Protein AF-0000000084450689 (afdb_homodimer)

Organism: NCBI:txid398673

Nearest PDB structures (foldseek):
  3s5c-assembly1_B  TM=6.368E-01  e=4.205E-04  uncultured organism
  3a76-assembly1_A  TM=6.354E-01  e=2.784E-04  Sphingomonas paucimobilis
  3ef8-assembly1_A  TM=7.134E-01  e=1.729E-03  Novosphingobium aromaticivorans DSM 12444
  5kvb-assembly1_A  TM=6.454E-01  e=7.145E-04  Novosphingobium barchaimii LL02
  3fsd-assembly1_A-2  TM=7.241E-01  e=5.295E-03  Rhodospirillum rubrum ATCC 11170

Foldseek 3Di:
DQDDQDPLNVVVVVLCCQQAADLDPVSNVVSCVAAADPQAWEAEPRRTDGSVRVSVVSSVLSVFKHKHWDDKGWDDWDDPADQQAWGKTKMKTKMKIATPPPRDMDIKIKIKIWTWGDDPRGTHTRYIYMYIDD/DQDDQDPLNVVVVVLCCQQAADLDPVSNVVSCVAAADPQAWEAEPRRTDGSVRVSVVSSVLSVFKHKHWDDKGWDDWDDPADQQAWGKTKMKTKMKIATPPPRDMDIKIKIWIWTWGDDPRGTHTRYIYMYIDD

pLDDT: mean 96.9, std 6.84, range [43.72, 98.94]

Sequence (268 aa):
MAQKVTEFGSFVDDIFYNIFFQPDDELSARYIKKYLSSELKVRINGTGIPGNSFKDSIVAARAKSLFQVVQVQEVLANSDASKASGGSVSHLTLFSIKDKDTGDERQESSLTLVTCALEDGRVVISELTEINRGMAQKVTEFGSFVDDIFYNIFFQPDDELSARYIKKYLSSELKVRINGTGIPGNSFKDSIVAARAKSLFQVVQVQEVLANSDASKASGGSVSHLTLFSIKDKDTGDERQESSLTLVTCALEDGRVVISELTEINRG

Radius of gyration: 19.01 Å; Cα contacts (8 Å, |Δi|>4): 591; chains: 2; bounding box: 40×54×38 Å

Solvent-accessible surface area (backbone atoms only — not comparable to full-atom values): 13784 Å² total; per-residue (Å²): 126,86,56,79,77,47,72,41,51,49,54,53,49,51,52,50,40,43,50,59,39,53,87,52,64,66,58,14,52,52,44,46,66,68,34,43,39,96,74,22,44,36,29,50,56,71,40,79,42,59,36,68,59,49,56,51,46,50,55,52,46,55,74,45,31,47,40,41,78,71,45,79,41,58,71,52,56,26,77,78,36,32,75,84,63,14,35,26,35,26,37,41,34,35,29,35,44,29,34,67,87,79,61,53,70,52,66,36,37,34,39,37,42,37,22,31,34,67,52,96,90,35,53,18,38,39,34,40,41,30,39,53,32,109,126,86,57,77,78,46,73,40,51,51,54,53,49,50,53,48,40,43,51,58,40,50,87,51,63,68,58,14,51,52,46,46,67,69,34,41,38,95,74,22,43,36,30,50,57,73,39,78,40,59,36,70,58,48,56,51,46,53,55,53,45,55,73,44,32,48,39,42,78,73,45,78,41,61,70,52,54,24,78,79,38,32,78,82,65,15,35,25,34,26,36,42,34,34,29,36,44,29,35,68,86,79,60,52,69,53,66,36,38,34,41,37,43,36,23,30,35,67,51,95,90,36,52,19,38,39,34,40,43,31,39,54,31,111

Structure (mmCIF, N/CA/C/O backbone):
data_AF-0000000084450689-model_v1
#
loop_
_entity.id
_entity.type
_entity.pdbx_description
1 polymer 'SnoaL-like domain-containing protein'
#
loop_
_atom_site.group_PDB
_atom_site.id
_atom_site.type_symbol
_atom_site.label_atom_id
_atom_site.label_alt_id
_atom_site.label_comp_id
_atom_site.label_asym_id
_atom_site.label_entity_id
_atom_site.label_seq_id
_atom_site.pdbx_PDB_ins_code
_atom_site.Cartn_x
_atom_site.Cartn_y
_atom_site.Cartn_z
_atom_site.occupancy
_atom_site.B_iso_or_equiv
_atom_site.auth_seq_id
_atom_site.auth_comp_id
_atom_site.auth_asym_id
_atom_site.auth_atom_id
_atom_site.pdbx_PDB_model_num
ATOM 1 N N . MET A 1 1 ? 3.182 11.109 -14.867 1 43.72 1 MET A N 1
ATOM 2 C CA . MET A 1 1 ? 3.855 10.273 -15.852 1 43.72 1 MET A CA 1
ATOM 3 C C . MET A 1 1 ? 4.043 8.859 -15.328 1 43.72 1 MET A C 1
ATOM 5 O O . MET A 1 1 ? 4.098 8.641 -14.109 1 43.72 1 MET A O 1
ATOM 9 N N . ALA A 1 2 ? 3.75 7.957 -16.234 1 51.97 2 ALA A N 1
ATOM 10 C CA . ALA A 1 2 ? 3.883 6.559 -15.852 1 51.97 2 ALA A CA 1
ATOM 11 C C . ALA A 1 2 ? 5.297 6.258 -15.359 1 51.97 2 ALA A C 1
ATOM 13 O O . ALA A 1 2 ? 6.277 6.582 -16.031 1 51.97 2 ALA A O 1
ATOM 14 N N . GLN A 1 3 ? 5.527 6.117 -14.148 1 67.75 3 GLN A N 1
ATOM 15 C CA . GLN A 1 3 ? 6.84 5.805 -13.602 1 67.75 3 GLN A CA 1
ATOM 16 C C . GLN A 1 3 ? 7.445 4.582 -14.289 1 67.75 3 GLN A C 1
ATOM 18 O O . GLN A 1 3 ? 6.742 3.613 -14.578 1 67.75 3 GLN A O 1
ATOM 23 N N . LYS A 1 4 ? 8.695 4.746 -14.711 1 82.5 4 LYS A N 1
ATOM 24 C CA . LYS A 1 4 ? 9.453 3.637 -15.281 1 82.5 4 LYS A CA 1
ATOM 25 C C . LYS A 1 4 ? 9.516 2.457 -14.32 1 82.5 4 LYS A C 1
ATOM 27 O O . LYS A 1 4 ? 9.734 2.641 -13.117 1 82.5 4 LYS A O 1
ATOM 32 N N . VAL A 1 5 ? 9.25 1.342 -14.883 1 93.31 5 VAL A N 1
ATOM 33 C CA . VAL A 1 5 ? 9.336 0.11 -14.102 1 93.31 5 VAL A CA 1
ATOM 34 C C . VAL A 1 5 ? 10.773 -0.122 -13.656 1 93.31 5 VAL A C 1
ATOM 36 O O . VAL A 1 5 ? 11.711 0.006 -14.453 1 93.31 5 VAL A O 1
ATOM 39 N N . THR A 1 6 ? 11.039 -0.399 -12.398 1 97.19 6 THR A N 1
ATOM 40 C CA . THR A 1 6 ? 12.367 -0.675 -11.859 1 97.19 6 THR A CA 1
ATOM 41 C C . THR A 1 6 ? 12.719 -2.152 -12.016 1 97.19 6 THR A C 1
ATOM 43 O O . THR A 1 6 ? 11.828 -2.99 -12.203 1 97.19 6 THR A O 1
ATOM 46 N N . GLU A 1 7 ? 14.016 -2.422 -11.891 1 97.38 7 GLU A N 1
ATOM 47 C CA . GLU A 1 7 ? 14.438 -3.816 -11.883 1 97.38 7 GLU A CA 1
ATOM 48 C C . GLU A 1 7 ? 13.812 -4.578 -10.711 1 97.38 7 GLU A C 1
ATOM 50 O O . GLU A 1 7 ? 13.375 -5.719 -10.875 1 97.38 7 GLU A O 1
ATOM 55 N N . PHE A 1 8 ? 13.844 -3.943 -9.586 1 98.44 8 PHE A N 1
ATOM 56 C CA . PHE A 1 8 ? 13.258 -4.555 -8.398 1 98.44 8 PHE A CA 1
ATOM 57 C C . PHE A 1 8 ? 11.766 -4.793 -8.594 1 98.44 8 PHE A C 1
ATOM 59 O O . PHE A 1 8 ? 11.25 -5.848 -8.219 1 98.44 8 PHE A O 1
ATOM 66 N N . GLY A 1 9 ? 11.047 -3.844 -9.117 1 98.56 9 GLY A N 1
ATOM 67 C CA . GLY A 1 9 ? 9.641 -4.02 -9.43 1 98.56 9 GLY A CA 1
ATOM 68 C C . GLY A 1 9 ? 9.367 -5.191 -10.352 1 98.56 9 GLY A C 1
ATOM 69 O O . GLY A 1 9 ? 8.438 -5.965 -10.125 1 98.56 9 GLY A O 1
ATOM 70 N N . SER A 1 10 ? 10.195 -5.355 -11.359 1 98.31 10 SER A N 1
ATOM 71 C CA . SER A 1 10 ? 10.062 -6.473 -12.289 1 98.31 10 SER A CA 1
ATOM 72 C C . SER A 1 10 ? 10.297 -7.805 -11.586 1 98.31 10 SER A C 1
ATOM 74 O O . SER A 1 10 ? 9.633 -8.797 -11.883 1 98.31 10 SER A O 1
ATOM 76 N N . PHE A 1 11 ? 11.273 -7.773 -10.711 1 98.69 11 PHE A N 1
ATOM 77 C CA . PHE A 1 11 ? 11.578 -8.961 -9.922 1 98.69 11 PHE A CA 1
ATOM 78 C C . PHE A 1 11 ? 10.359 -9.406 -9.125 1 98.69 11 PHE A C 1
ATOM 80 O O . PHE A 1 11 ? 9.977 -10.578 -9.172 1 98.69 11 PHE A O 1
ATOM 87 N N . VAL A 1 12 ? 9.688 -8.531 -8.453 1 98.88 12 VAL A N 1
ATOM 88 C CA . VAL A 1 12 ? 8.516 -8.836 -7.645 1 98.88 12 VAL A CA 1
ATOM 89 C C . VAL A 1 12 ? 7.348 -9.234 -8.547 1 98.88 12 VAL A C 1
ATOM 91 O O . VAL A 1 12 ? 6.609 -10.172 -8.242 1 98.88 12 VAL A O 1
ATOM 94 N N . ASP A 1 13 ? 7.18 -8.539 -9.641 1 98.38 13 ASP A N 1
ATOM 95 C CA . ASP A 1 13 ? 6.141 -8.867 -10.609 1 98.38 13 ASP A CA 1
ATOM 96 C C . ASP A 1 13 ? 6.277 -10.305 -11.094 1 98.38 13 ASP A C 1
ATOM 98 O O . ASP A 1 13 ? 5.281 -11.023 -11.219 1 98.38 13 ASP A O 1
ATOM 102 N N . ASP A 1 14 ? 7.504 -10.688 -11.352 1 98.5 14 ASP A N 1
ATOM 103 C CA . ASP A 1 14 ? 7.77 -12.055 -11.805 1 98.5 14 ASP A CA 1
ATOM 104 C C . ASP A 1 14 ? 7.352 -13.07 -10.75 1 98.5 14 ASP A C 1
ATOM 106 O O . ASP A 1 14 ? 6.793 -14.117 -11.078 1 98.5 14 ASP A O 1
ATOM 110 N N . ILE A 1 15 ? 7.656 -12.78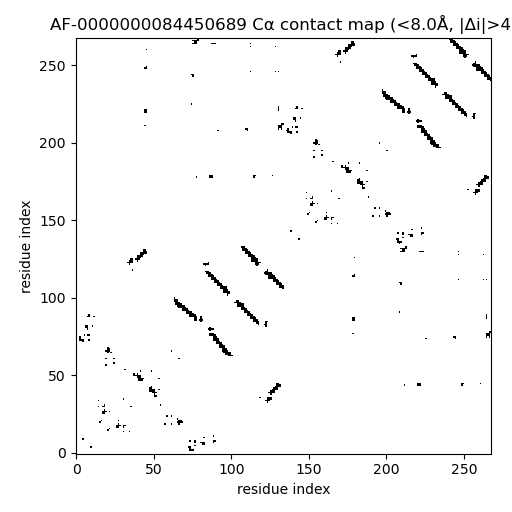1 -9.555 1 98.81 15 ILE A N 1
ATOM 111 C CA . ILE A 1 15 ? 7.262 -13.672 -8.469 1 98.81 15 ILE A CA 1
ATOM 112 C C . ILE A 1 15 ? 5.742 -13.828 -8.445 1 98.81 15 ILE A C 1
ATOM 114 O O . ILE A 1 15 ? 5.223 -14.945 -8.422 1 98.81 15 ILE A O 1
ATOM 118 N N . PHE A 1 16 ? 5.027 -12.75 -8.539 1 98.81 16 PHE A N 1
ATOM 119 C CA . PHE A 1 16 ? 3.57 -12.781 -8.477 1 98.81 16 PHE A CA 1
ATOM 120 C C . PHE A 1 16 ? 2.994 -13.5 -9.695 1 98.81 16 PHE A C 1
ATOM 122 O O . PHE A 1 16 ? 2.029 -14.258 -9.57 1 98.81 16 PHE A O 1
ATOM 129 N N . TYR A 1 17 ? 3.574 -13.242 -10.82 1 98.75 17 TYR A N 1
ATOM 130 C CA . TYR A 1 17 ? 3.098 -13.906 -12.023 1 98.75 17 TYR A CA 1
ATOM 131 C C . TYR A 1 17 ? 3.16 -15.422 -11.867 1 98.75 17 TYR A C 1
ATOM 133 O O . TYR A 1 17 ? 2.195 -16.125 -12.18 1 98.75 17 TYR A O 1
ATOM 141 N N . ASN A 1 18 ? 4.223 -15.906 -11.367 1 98.81 18 ASN A N 1
ATOM 142 C CA . ASN A 1 18 ? 4.434 -17.344 -11.258 1 98.81 18 ASN A CA 1
ATOM 143 C C . ASN A 1 18 ? 3.625 -17.938 -10.109 1 98.81 18 ASN A C 1
ATOM 145 O O . ASN A 1 18 ? 3.268 -19.125 -10.141 1 98.81 18 ASN A O 1
ATOM 149 N N . ILE A 1 19 ? 3.299 -17.156 -9.148 1 98.88 19 ILE A N 1
ATOM 150 C CA . ILE A 1 19 ? 2.465 -17.656 -8.055 1 98.88 19 ILE A CA 1
ATOM 151 C C . ILE A 1 19 ? 1.003 -17.688 -8.5 1 98.88 19 ILE A C 1
ATOM 153 O O . ILE A 1 19 ? 0.299 -18.672 -8.258 1 98.88 19 ILE A O 1
ATOM 157 N N . PHE A 1 20 ? 0.526 -16.688 -9.234 1 98.62 20 PHE A N 1
ATOM 158 C CA . PHE A 1 20 ? -0.917 -16.5 -9.328 1 98.62 20 PHE A CA 1
ATOM 159 C C . PHE A 1 20 ? -1.403 -16.75 -10.758 1 98.62 20 PHE A C 1
ATOM 161 O O . PHE A 1 20 ? -2.553 -17.141 -10.961 1 98.62 20 PHE A O 1
ATOM 168 N N . PHE A 1 21 ? -0.588 -16.547 -11.766 1 98.56 21 PHE A N 1
ATOM 169 C CA . PHE A 1 21 ? -1.225 -16.281 -13.055 1 98.56 21 PHE A CA 1
ATOM 170 C C . PHE A 1 21 ? -0.827 -17.344 -14.078 1 98.56 21 PHE A C 1
ATOM 172 O O . PHE A 1 21 ? -1.539 -17.562 -15.055 1 98.56 21 PHE A O 1
ATOM 179 N N . GLN A 1 22 ? 0.341 -17.938 -13.938 1 98 22 GLN A N 1
ATOM 180 C CA . GLN A 1 22 ? 0.681 -19.031 -14.828 1 98 22 GLN A CA 1
ATOM 181 C C . GLN A 1 22 ? -0.039 -20.312 -14.414 1 98 22 GLN A C 1
ATOM 183 O O . GLN A 1 22 ? -0.399 -20.484 -13.25 1 98 22 GLN A O 1
ATOM 188 N N . PRO A 1 23 ? -0.247 -21.281 -15.25 1 95.94 23 PRO A N 1
ATOM 189 C CA . PRO A 1 23 ? -1.168 -22.391 -14.984 1 95.94 23 PRO A CA 1
ATOM 190 C C . PRO A 1 23 ? -0.504 -23.547 -14.242 1 95.94 23 PRO A C 1
ATOM 192 O O . PRO A 1 23 ? -1.189 -24.453 -13.766 1 95.94 23 PRO A O 1
ATOM 195 N N . ASP A 1 24 ? 0.784 -23.625 -14.086 1 97.94 24 ASP A N 1
ATOM 196 C CA . ASP A 1 24 ? 1.495 -24.75 -13.469 1 97.94 24 ASP A CA 1
ATOM 197 C C . ASP A 1 24 ? 1.474 -24.641 -11.945 1 97.94 24 ASP A C 1
ATOM 199 O O . ASP A 1 24 ? 2.221 -23.844 -11.359 1 97.94 24 ASP A O 1
ATOM 203 N N . ASP A 1 25 ? 0.735 -25.531 -11.305 1 97.94 25 ASP A N 1
ATOM 204 C CA . ASP A 1 25 ? 0.568 -25.469 -9.852 1 97.94 25 ASP A CA 1
ATOM 205 C C . ASP A 1 25 ? 1.861 -25.844 -9.133 1 97.94 25 ASP A C 1
ATOM 207 O O . ASP A 1 25 ? 2.15 -25.328 -8.055 1 97.94 25 ASP A O 1
ATOM 211 N N . GLU A 1 26 ? 2.574 -26.719 -9.719 1 98.12 26 GLU A N 1
ATOM 212 C CA . GLU A 1 26 ? 3.836 -27.109 -9.094 1 98.12 26 GLU A CA 1
ATOM 213 C C . GLU A 1 26 ? 4.836 -25.953 -9.109 1 98.12 26 GLU A C 1
ATOM 215 O O . GLU A 1 26 ? 5.551 -25.75 -8.125 1 98.12 26 GLU A O 1
ATOM 220 N N . LEU A 1 27 ? 4.848 -25.266 -10.219 1 98.62 27 LEU A N 1
ATOM 221 C CA . LEU A 1 27 ? 5.711 -24.094 -10.289 1 98.62 27 LEU A CA 1
ATOM 222 C C . LEU A 1 27 ? 5.277 -23.047 -9.266 1 98.62 27 LEU A C 1
ATOM 224 O O . LEU A 1 27 ? 6.117 -22.469 -8.578 1 98.62 27 LEU A O 1
ATOM 228 N N . SER A 1 28 ? 3.988 -22.844 -9.164 1 98.75 28 SER A N 1
ATOM 229 C CA . SER A 1 28 ? 3.461 -21.922 -8.164 1 98.75 28 SER A CA 1
ATOM 230 C C . SER A 1 28 ? 3.916 -22.297 -6.758 1 98.75 28 SER A C 1
ATOM 232 O O . SER A 1 28 ? 4.414 -21.453 -6.012 1 98.75 28 SER A O 1
ATOM 234 N N . ALA A 1 29 ? 3.799 -23.547 -6.406 1 98.5 29 ALA A N 1
ATOM 235 C CA . ALA A 1 29 ? 4.168 -24.031 -5.078 1 98.5 29 ALA A CA 1
ATOM 236 C C . ALA A 1 29 ? 5.652 -23.797 -4.805 1 98.5 29 ALA A C 1
ATOM 238 O O . ALA A 1 29 ? 6.035 -23.438 -3.686 1 98.5 29 ALA A O 1
ATOM 239 N N . ARG A 1 30 ? 6.457 -23.984 -5.797 1 98.56 30 ARG A N 1
ATOM 240 C CA . ARG A 1 30 ? 7.895 -23.75 -5.645 1 98.56 30 ARG A CA 1
ATOM 241 C C . ARG A 1 30 ? 8.195 -22.281 -5.379 1 98.56 30 ARG A C 1
ATOM 243 O O . ARG A 1 30 ? 9.039 -21.953 -4.547 1 98.56 30 ARG A O 1
ATOM 250 N N . TYR A 1 31 ? 7.477 -21.422 -6.098 1 98.75 31 TYR A N 1
ATOM 251 C CA . TYR A 1 31 ? 7.684 -20 -5.906 1 98.75 31 TYR A CA 1
ATOM 252 C C . TYR A 1 31 ? 7.195 -19.547 -4.531 1 98.75 31 TYR A C 1
ATOM 254 O O . TYR A 1 31 ? 7.82 -18.703 -3.889 1 98.75 31 TYR A O 1
ATOM 262 N N . ILE A 1 32 ? 6.098 -20.109 -4.066 1 98.81 32 ILE A N 1
ATOM 263 C CA . ILE A 1 32 ? 5.59 -19.812 -2.732 1 98.81 32 ILE A CA 1
ATOM 264 C C . ILE A 1 32 ? 6.641 -20.188 -1.688 1 98.81 32 ILE A C 1
ATOM 266 O O . ILE A 1 32 ? 6.984 -19.375 -0.827 1 98.81 32 ILE A O 1
ATOM 270 N N . LYS A 1 33 ? 7.184 -21.359 -1.795 1 97.75 33 LYS A N 1
ATOM 271 C CA . LYS A 1 33 ? 8.164 -21.859 -0.84 1 97.75 33 LYS A CA 1
ATOM 272 C C . LYS A 1 33 ? 9.453 -21.031 -0.896 1 97.75 33 LYS A C 1
ATOM 274 O O . LYS A 1 33 ? 10.055 -20.75 0.14 1 97.75 33 LYS A O 1
ATOM 279 N N . LYS A 1 34 ? 9.781 -20.672 -2.021 1 98 34 LYS A N 1
ATOM 280 C CA . LYS A 1 34 ? 11.07 -20.016 -2.232 1 98 34 LYS A CA 1
ATOM 281 C C . LYS A 1 34 ? 11.008 -18.531 -1.874 1 98 34 LYS A C 1
ATOM 283 O O . LYS A 1 34 ? 11.969 -17.969 -1.342 1 98 34 LYS A O 1
ATOM 288 N N . TYR A 1 35 ? 9.82 -17.812 -2.129 1 98.69 35 TYR A N 1
ATOM 289 C CA . TYR A 1 35 ? 9.875 -16.359 -2.146 1 98.69 35 TYR A CA 1
ATOM 290 C C . TYR A 1 35 ? 8.961 -15.766 -1.088 1 98.69 35 TYR A C 1
ATOM 292 O O . TYR A 1 35 ? 9.031 -14.57 -0.792 1 98.69 35 TYR A O 1
ATOM 300 N N . LEU A 1 36 ? 8.086 -16.531 -0.539 1 98.81 36 LEU A N 1
ATOM 301 C CA . LEU A 1 36 ? 7.293 -16.016 0.568 1 98.81 36 LEU A CA 1
ATOM 302 C C . LEU A 1 36 ? 7.914 -16.391 1.908 1 98.81 36 LEU A C 1
ATOM 304 O O . LEU A 1 36 ? 8.203 -17.562 2.154 1 98.81 36 LEU A O 1
ATOM 308 N N . SER A 1 37 ? 8.141 -15.469 2.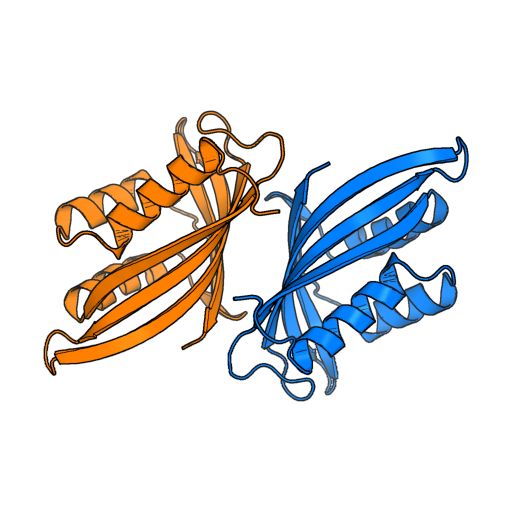742 1 98.69 37 SER A N 1
ATOM 309 C CA . SER A 1 37 ? 8.758 -15.664 4.051 1 98.69 37 SER A CA 1
ATOM 310 C C . SER A 1 37 ? 7.973 -16.672 4.891 1 98.69 37 SER A C 1
ATOM 312 O O . SER A 1 37 ? 6.746 -16.734 4.797 1 98.69 37 SER A O 1
ATOM 314 N N . SER A 1 38 ? 8.641 -17.375 5.746 1 96.5 38 SER A N 1
ATOM 315 C CA . SER A 1 38 ? 7.977 -18.25 6.715 1 96.5 38 SER A CA 1
ATOM 316 C C . SER A 1 38 ? 7.188 -17.422 7.734 1 96.5 38 SER A C 1
ATOM 318 O O . SER A 1 38 ? 6.273 -17.953 8.383 1 96.5 38 SER A O 1
ATOM 320 N N . GLU A 1 39 ? 7.496 -16.141 7.848 1 97.25 39 GLU A N 1
ATOM 321 C CA . GLU A 1 39 ? 6.816 -15.234 8.773 1 97.25 39 GLU A CA 1
ATOM 322 C C . GLU A 1 39 ? 6.02 -14.172 8.023 1 97.25 39 GLU A C 1
ATOM 324 O O . GLU A 1 39 ? 5.871 -13.047 8.5 1 97.25 39 GLU A O 1
ATOM 329 N N . LEU A 1 40 ? 5.613 -14.5 6.895 1 98.62 40 LEU A N 1
ATOM 330 C CA . LEU A 1 40 ? 4.898 -13.578 6.012 1 98.62 40 LEU A CA 1
ATOM 331 C C . LEU A 1 40 ? 3.723 -12.93 6.738 1 98.62 40 LEU A C 1
ATOM 333 O O . LEU A 1 40 ? 2.939 -13.625 7.395 1 98.62 40 LEU A O 1
ATOM 337 N N . LYS A 1 41 ? 3.605 -11.641 6.641 1 98.31 41 LYS A N 1
ATOM 338 C CA . LYS A 1 41 ? 2.459 -10.875 7.125 1 98.31 41 LYS A CA 1
ATOM 339 C C . LYS A 1 41 ? 1.611 -10.367 5.961 1 98.31 41 LYS A C 1
ATOM 341 O O . LYS A 1 41 ? 2.135 -9.758 5.023 1 98.31 41 LYS A O 1
ATOM 346 N N . VAL A 1 42 ? 0.292 -10.656 6.004 1 98.75 42 VAL A N 1
ATOM 347 C CA . VAL A 1 42 ? -0.602 -10.289 4.91 1 98.75 42 VAL A CA 1
ATOM 348 C C . VAL A 1 42 ? -1.807 -9.531 5.465 1 98.75 42 VAL A C 1
ATOM 350 O O . VAL A 1 42 ? -2.387 -9.93 6.477 1 98.75 42 VAL A O 1
ATOM 353 N N . ARG A 1 43 ? -2.109 -8.484 4.875 1 98.56 43 ARG A N 1
ATOM 354 C CA . ARG A 1 43 ? -3.336 -7.742 5.141 1 98.56 43 ARG A CA 1
ATOM 355 C C . ARG A 1 43 ? -4.07 -7.41 3.846 1 98.56 43 ARG A C 1
ATOM 357 O O . ARG A 1 43 ? -3.475 -6.875 2.91 1 98.56 43 ARG A O 1
ATOM 364 N N . ILE A 1 44 ? -5.301 -7.695 3.762 1 98.62 44 ILE A N 1
ATOM 365 C CA . ILE A 1 44 ? -6.117 -7.395 2.592 1 98.62 44 ILE A CA 1
ATOM 366 C C . ILE A 1 44 ? -7.355 -6.609 3.016 1 98.62 44 ILE A C 1
ATOM 368 O O . ILE A 1 44 ? -8.133 -7.062 3.863 1 98.62 44 ILE A O 1
ATOM 372 N N . ASN A 1 45 ? -7.531 -5.469 2.439 1 98.19 45 ASN A N 1
ATOM 373 C CA . ASN A 1 45 ? -8.633 -4.562 2.758 1 98.19 45 ASN A CA 1
ATOM 374 C C . ASN A 1 45 ? -8.758 -4.34 4.262 1 98.19 45 ASN A C 1
ATOM 376 O O . ASN A 1 45 ? -9.859 -4.383 4.809 1 98.19 45 ASN A O 1
ATOM 380 N N . GLY A 1 46 ? -7.621 -4.285 4.855 1 97 46 GLY A N 1
ATOM 381 C CA . GLY A 1 46 ? -7.562 -3.92 6.262 1 97 46 GLY A CA 1
ATOM 382 C C . GLY A 1 46 ? -7.648 -5.113 7.191 1 97 46 GLY A C 1
ATOM 383 O O . GLY A 1 46 ? -7.578 -4.961 8.414 1 97 46 GLY A O 1
ATOM 384 N N . THR A 1 47 ? -7.785 -6.289 6.641 1 97.56 47 THR A N 1
ATOM 385 C CA . THR A 1 47 ? -7.902 -7.484 7.465 1 97.56 47 THR A CA 1
ATOM 386 C C . THR A 1 47 ? -6.609 -8.297 7.43 1 97.56 47 THR A C 1
ATOM 388 O O . THR A 1 47 ? -6.09 -8.602 6.355 1 97.56 47 THR A O 1
ATOM 391 N N . GLY A 1 48 ? -6.133 -8.602 8.625 1 98 48 GLY A N 1
ATOM 392 C CA . GLY A 1 48 ? -4.953 -9.445 8.719 1 98 48 GLY A CA 1
ATOM 393 C C . GLY A 1 48 ? -5.242 -10.906 8.422 1 98 48 GLY A C 1
ATOM 394 O O . GLY A 1 48 ? -6.27 -11.438 8.836 1 98 48 GLY A O 1
ATOM 395 N N . ILE A 1 49 ? -4.355 -11.516 7.672 1 98.38 49 ILE A N 1
ATOM 396 C CA . ILE A 1 49 ? -4.426 -12.938 7.344 1 98.38 49 ILE A CA 1
ATOM 397 C C . ILE A 1 49 ? -3.123 -13.625 7.75 1 98.38 49 ILE A C 1
ATOM 399 O O . ILE A 1 49 ? -2.039 -13.211 7.328 1 98.38 49 ILE A O 1
ATOM 403 N N . PRO A 1 50 ? -3.236 -14.695 8.594 1 98.38 50 PRO A N 1
ATOM 404 C CA . PRO A 1 50 ? -2.006 -15.43 8.898 1 98.38 50 PRO A CA 1
ATOM 405 C C . PRO A 1 50 ? -1.285 -15.922 7.652 1 98.38 50 PRO A C 1
ATOM 407 O O . PRO A 1 50 ? -1.928 -16.406 6.711 1 98.38 50 PRO A O 1
ATOM 410 N N . GLY A 1 51 ? 0.058 -15.82 7.629 1 98.5 51 GLY A N 1
ATOM 411 C CA . GLY A 1 51 ? 0.86 -16.156 6.461 1 98.5 51 GLY A CA 1
ATOM 412 C C . GLY A 1 51 ? 0.567 -17.531 5.902 1 98.5 51 GLY A C 1
ATOM 413 O O . GLY A 1 51 ? 0.371 -17.688 4.695 1 98.5 51 GLY A O 1
ATOM 414 N N . ASN A 1 52 ? 0.475 -18.516 6.773 1 98.12 52 ASN A N 1
ATOM 415 C CA . ASN A 1 52 ? 0.225 -19.875 6.32 1 98.12 52 ASN A CA 1
ATOM 416 C C . ASN A 1 52 ? -1.184 -20.031 5.75 1 98.12 52 ASN A C 1
ATOM 418 O O . ASN A 1 52 ? -1.392 -20.766 4.781 1 98.12 52 ASN A O 1
ATOM 422 N N . SER A 1 53 ? -2.156 -19.359 6.355 1 98.62 53 SER A N 1
ATOM 423 C CA . SER A 1 53 ? -3.518 -19.375 5.828 1 98.62 53 SER A CA 1
ATOM 424 C C . SER A 1 53 ? -3.578 -18.75 4.441 1 98.62 53 SER A C 1
ATOM 426 O O . SER A 1 53 ? -4.316 -19.219 3.572 1 98.62 53 SER A O 1
ATOM 428 N N . PHE A 1 54 ? -2.811 -17.688 4.281 1 98.81 54 PHE A N 1
ATOM 429 C CA . PHE A 1 54 ? -2.746 -17.047 2.979 1 98.81 54 PHE A CA 1
ATOM 430 C C . PHE A 1 54 ? -2.182 -18 1.929 1 98.81 54 PHE A C 1
ATOM 432 O O . PHE A 1 54 ? -2.746 -18.125 0.842 1 98.81 54 PHE A O 1
ATOM 439 N N . LYS A 1 55 ? -1.092 -18.656 2.264 1 98.62 55 LYS A N 1
ATOM 440 C CA . LYS A 1 55 ? -0.482 -19.609 1.349 1 98.62 55 LYS A CA 1
ATOM 441 C C . LYS A 1 55 ? -1.469 -20.719 0.971 1 98.62 55 LYS A C 1
ATOM 443 O O . LYS A 1 55 ? -1.586 -21.078 -0.202 1 98.62 55 LYS A O 1
ATOM 448 N N . ASP A 1 56 ? -2.219 -21.203 1.945 1 98.19 56 ASP A N 1
ATOM 449 C CA . ASP A 1 56 ? -3.238 -22.219 1.688 1 98.19 56 ASP A CA 1
ATOM 450 C C . ASP A 1 56 ? -4.336 -21.672 0.773 1 98.19 56 ASP A C 1
ATOM 452 O O . ASP A 1 56 ? -4.855 -22.406 -0.079 1 98.19 56 ASP A O 1
ATOM 456 N N . SER A 1 57 ? -4.641 -20.438 0.98 1 98.44 57 SER A N 1
ATOM 457 C CA . SER A 1 57 ? -5.707 -19.828 0.19 1 98.44 57 SER A CA 1
ATOM 458 C C . SER A 1 57 ? -5.305 -19.719 -1.276 1 98.44 57 SER A C 1
ATOM 460 O O . SER A 1 57 ? -6.16 -19.75 -2.164 1 98.44 57 SER A O 1
ATOM 462 N N . ILE A 1 58 ? -4.051 -19.484 -1.558 1 98.62 58 ILE A N 1
ATOM 463 C CA . ILE A 1 58 ? -3.574 -19.422 -2.936 1 98.62 58 ILE A CA 1
ATOM 464 C C . ILE A 1 58 ? -3.838 -20.75 -3.633 1 98.62 58 ILE A C 1
ATOM 466 O O . ILE A 1 58 ? -4.371 -20.781 -4.746 1 98.62 58 ILE A O 1
ATOM 470 N N . VAL A 1 59 ? -3.498 -21.828 -2.93 1 97.75 59 VAL A N 1
ATOM 471 C CA . VAL A 1 59 ? -3.67 -23.172 -3.479 1 97.75 59 VAL A CA 1
ATOM 472 C C . VAL A 1 59 ? -5.148 -23.438 -3.75 1 97.75 59 VAL A C 1
ATOM 474 O O . VAL A 1 59 ? -5.516 -23.906 -4.828 1 97.75 59 VAL A O 1
ATOM 477 N N . ALA A 1 60 ? -5.945 -23.094 -2.789 1 98.06 60 ALA A N 1
ATOM 478 C CA . ALA A 1 60 ? -7.383 -23.297 -2.936 1 98.06 60 ALA A CA 1
ATOM 479 C C . ALA A 1 60 ? -7.938 -22.453 -4.09 1 98.06 60 ALA A C 1
ATOM 481 O O . ALA A 1 60 ? -8.773 -22.938 -4.859 1 98.06 60 ALA A O 1
ATOM 482 N N . ALA A 1 61 ? -7.523 -21.25 -4.211 1 98 61 ALA A N 1
ATOM 483 C CA . ALA A 1 61 ? -7.996 -20.359 -5.27 1 98 61 ALA A CA 1
ATOM 484 C C . ALA A 1 61 ? -7.594 -20.891 -6.645 1 98 61 ALA A C 1
ATOM 486 O O . ALA A 1 61 ? -8.383 -20.844 -7.59 1 98 61 ALA A O 1
ATOM 487 N N . ARG A 1 62 ? -6.379 -21.359 -6.754 1 98.38 62 ARG A N 1
ATOM 488 C CA . ARG A 1 62 ? -5.891 -21.875 -8.023 1 98.38 62 ARG A CA 1
ATOM 489 C C . ARG A 1 62 ? -6.641 -23.156 -8.422 1 98.38 62 ARG A C 1
ATOM 491 O O . ARG A 1 62 ? -6.832 -23.422 -9.609 1 98.38 62 ARG A O 1
ATOM 498 N N . ALA A 1 63 ? -7.043 -23.938 -7.445 1 97.69 63 ALA A N 1
ATOM 499 C CA . ALA A 1 63 ? -7.82 -25.141 -7.734 1 97.69 63 ALA A CA 1
ATOM 500 C C . ALA A 1 63 ? -9.188 -24.781 -8.305 1 97.69 63 ALA A C 1
ATOM 502 O O . ALA A 1 63 ? -9.703 -25.484 -9.172 1 97.69 63 ALA A O 1
ATOM 503 N N . LYS A 1 64 ? -9.648 -23.656 -7.938 1 98 64 LYS A N 1
ATOM 504 C CA . LYS A 1 64 ? -11.016 -23.281 -8.266 1 98 64 LYS A CA 1
ATOM 505 C C . LYS A 1 64 ? -11.062 -22.375 -9.492 1 98 64 LYS A C 1
ATOM 507 O O . LYS A 1 64 ? -12.047 -22.375 -10.234 1 98 64 LYS A O 1
ATOM 512 N N . SER A 1 65 ? -10 -21.641 -9.742 1 98.38 65 SER A N 1
ATOM 513 C CA . SER A 1 65 ? -10.117 -20.547 -10.695 1 98.38 65 SER A CA 1
ATOM 514 C C . SER A 1 65 ? -8.875 -20.438 -11.57 1 98.38 65 SER A C 1
ATOM 516 O O . SER A 1 65 ? -7.785 -20.859 -11.164 1 98.38 65 SER A O 1
ATOM 518 N N . LEU A 1 66 ? -9.125 -19.859 -12.758 1 98 66 LEU A N 1
ATOM 519 C CA . LEU A 1 66 ? -8.047 -19.375 -13.617 1 98 66 LEU A CA 1
ATOM 520 C C . LEU A 1 66 ? -7.879 -17.875 -13.469 1 98 66 LEU A C 1
ATOM 522 O O . LEU A 1 66 ? -8.859 -17.125 -13.523 1 98 66 LEU A O 1
ATOM 526 N N . PHE A 1 67 ? -6.664 -17.5 -13.297 1 98.31 67 PHE A N 1
ATOM 527 C CA . PHE A 1 67 ? -6.332 -16.078 -13.188 1 98.31 67 PHE A CA 1
ATOM 528 C C . PHE A 1 67 ? -5.527 -15.617 -14.391 1 98.31 67 PHE A C 1
ATOM 530 O O . PHE A 1 67 ? -4.629 -16.328 -14.852 1 98.31 67 PHE A O 1
ATOM 537 N N . GLN A 1 68 ? -5.895 -14.438 -14.852 1 98.12 68 GLN A N 1
ATOM 538 C CA . GLN A 1 68 ? -5.16 -13.844 -15.961 1 98.12 68 GLN A CA 1
ATOM 539 C C . GLN A 1 68 ? -4.902 -12.359 -15.727 1 98.12 68 GLN A C 1
ATOM 541 O O . GLN A 1 68 ? -5.828 -11.602 -15.398 1 98.12 68 GLN A O 1
ATOM 546 N N . VAL A 1 69 ? -3.684 -12.016 -15.906 1 98.31 69 VAL A N 1
ATOM 547 C CA . VAL A 1 69 ? -3.344 -10.602 -15.75 1 98.31 69 VAL A CA 1
ATOM 548 C C . VAL A 1 69 ? -3.791 -9.82 -16.984 1 98.31 69 VAL A C 1
ATOM 550 O O . VAL A 1 69 ? -3.545 -10.25 -18.109 1 98.31 69 VAL A O 1
ATOM 553 N N . VAL A 1 70 ? -4.5 -8.82 -16.734 1 97.88 70 VAL A N 1
ATOM 554 C CA . VAL A 1 70 ? -4.91 -7.914 -17.812 1 97.88 70 VAL A CA 1
ATOM 555 C C . VAL A 1 70 ? -3.904 -6.773 -17.938 1 97.88 70 VAL A C 1
ATOM 557 O O . VAL A 1 70 ? -3.438 -6.469 -19.031 1 97.88 70 VAL A O 1
ATOM 560 N N . GLN A 1 71 ? -3.527 -6.152 -16.875 1 97.38 71 GLN A N 1
ATOM 561 C CA . GLN A 1 71 ? -2.586 -5.039 -16.844 1 97.38 71 GLN A CA 1
ATOM 562 C C . GLN A 1 71 ? -1.897 -4.949 -15.477 1 97.38 71 GLN A C 1
ATOM 564 O O . GLN A 1 71 ? -2.527 -5.168 -14.438 1 97.38 71 GLN A O 1
ATOM 569 N N . VAL A 1 72 ? -0.585 -4.656 -15.531 1 97.75 72 VAL A N 1
ATOM 570 C CA . VAL A 1 72 ? 0.157 -4.371 -14.305 1 97.75 72 VAL A CA 1
ATOM 571 C C . VAL A 1 72 ? 0.91 -3.053 -14.445 1 97.75 72 VAL A C 1
ATOM 573 O O . VAL A 1 72 ? 1.567 -2.814 -15.461 1 97.75 72 VAL A O 1
ATOM 576 N N . GLN A 1 73 ? 0.752 -2.217 -13.461 1 97.75 73 GLN A N 1
ATOM 577 C CA . GLN A 1 73 ? 1.469 -0.948 -13.391 1 97.75 73 GLN A CA 1
ATOM 578 C C . GLN A 1 73 ? 2.221 -0.81 -12.07 1 97.75 73 GLN A C 1
ATOM 580 O O . GLN A 1 73 ? 1.618 -0.876 -11 1 97.75 73 GLN A O 1
ATOM 585 N N . GLU A 1 74 ? 3.553 -0.657 -12.172 1 98.38 74 GLU A N 1
ATOM 586 C CA . GLU A 1 74 ? 4.281 -0.256 -10.969 1 98.38 74 GLU A CA 1
ATOM 587 C C . GLU A 1 74 ? 3.941 1.176 -10.57 1 98.38 74 GLU A C 1
ATOM 589 O O . GLU A 1 74 ? 4.004 2.09 -11.398 1 98.38 74 GLU A O 1
ATOM 594 N N . VAL A 1 75 ? 3.572 1.403 -9.273 1 98.25 75 VAL A N 1
ATOM 595 C CA . VAL A 1 75 ? 3.168 2.734 -8.836 1 98.25 75 VAL A CA 1
ATOM 596 C C . VAL A 1 75 ? 4.363 3.461 -8.227 1 98.25 75 VAL A C 1
ATOM 598 O O . VAL A 1 75 ? 4.621 4.625 -8.547 1 98.25 75 VAL A O 1
ATOM 601 N N . LEU A 1 76 ? 5.098 2.789 -7.328 1 98.44 76 LEU A N 1
ATOM 602 C CA . LEU A 1 76 ? 6.254 3.383 -6.664 1 98.44 76 LEU A CA 1
ATOM 603 C C . LEU A 1 76 ? 7.133 2.305 -6.035 1 98.44 76 LEU A C 1
ATOM 605 O O . LEU A 1 76 ? 6.621 1.327 -5.484 1 98.44 76 LEU A O 1
ATOM 609 N N . ALA A 1 77 ? 8.383 2.445 -6.145 1 98.62 77 ALA A N 1
ATOM 610 C CA . ALA A 1 77 ? 9.375 1.691 -5.387 1 98.62 77 ALA A CA 1
ATOM 611 C C . ALA A 1 77 ? 10.297 2.627 -4.605 1 98.62 77 ALA A C 1
ATOM 613 O O . ALA A 1 77 ? 10.578 3.744 -5.047 1 98.62 77 ALA A O 1
ATOM 614 N N . ASN A 1 78 ? 10.656 2.148 -3.414 1 98.25 78 ASN A N 1
ATOM 615 C CA . ASN A 1 78 ? 11.586 3.008 -2.691 1 98.25 78 ASN A CA 1
ATOM 616 C C . ASN A 1 78 ? 12.969 3.012 -3.344 1 98.25 78 ASN A C 1
ATOM 618 O O . ASN A 1 78 ? 13.328 2.066 -4.047 1 98.25 78 ASN A O 1
ATOM 622 N N . SER A 1 79 ? 13.797 4.031 -3.086 1 96.25 79 SER A N 1
ATOM 623 C CA . SER A 1 79 ? 14.969 4.375 -3.881 1 96.25 79 SER A CA 1
ATOM 624 C C . SER A 1 79 ? 16.031 3.289 -3.781 1 96.25 79 SER A C 1
ATOM 626 O O . SER A 1 79 ? 16.766 3.043 -4.742 1 96.25 79 SER A O 1
ATOM 628 N N . ASP A 1 80 ? 16.125 2.604 -2.707 1 95.31 80 ASP A N 1
ATOM 629 C CA . ASP A 1 80 ? 17.25 1.687 -2.51 1 95.31 80 ASP A CA 1
ATOM 630 C C . ASP A 1 80 ? 16.812 0.235 -2.676 1 95.31 80 ASP A C 1
ATOM 632 O O . ASP A 1 80 ? 17.547 -0.689 -2.34 1 95.31 80 ASP A O 1
ATOM 636 N N . ALA A 1 81 ? 15.664 0.067 -3.211 1 97.44 81 ALA A N 1
ATOM 637 C CA . ALA A 1 81 ? 15.148 -1.286 -3.398 1 97.44 81 ALA A CA 1
ATOM 638 C C . ALA A 1 81 ? 15.977 -2.049 -4.43 1 97.44 81 ALA A C 1
ATOM 640 O O . ALA A 1 81 ? 16.328 -1.508 -5.484 1 97.44 81 ALA A O 1
ATOM 641 N N . SER A 1 82 ? 16.281 -3.293 -4.121 1 97.56 82 SER A N 1
ATOM 642 C CA . SER A 1 82 ? 17.047 -4.117 -5.055 1 97.56 82 SER A CA 1
ATOM 643 C C . SER A 1 82 ? 16.828 -5.602 -4.789 1 97.56 82 SER A C 1
ATOM 645 O O . SER A 1 82 ? 16.375 -5.984 -3.701 1 97.56 82 SER A O 1
ATOM 647 N N . LYS A 1 83 ? 17.188 -6.438 -5.723 1 96.62 83 LYS A N 1
ATOM 648 C CA . LYS A 1 83 ? 17.094 -7.891 -5.59 1 96.62 83 LYS A CA 1
ATOM 649 C C . LYS A 1 83 ? 18.094 -8.422 -4.578 1 96.62 83 LYS A C 1
ATOM 651 O O . LYS A 1 83 ? 17.969 -9.555 -4.102 1 96.62 83 LYS A O 1
ATOM 656 N N . ALA A 1 84 ? 19.078 -7.641 -4.27 1 96.19 84 ALA A N 1
ATOM 657 C CA . ALA A 1 84 ? 20.141 -8.086 -3.379 1 96.19 84 ALA A CA 1
ATOM 658 C C . ALA A 1 84 ? 19.797 -7.805 -1.92 1 96.19 84 ALA A C 1
ATOM 660 O O . ALA A 1 84 ? 20.188 -8.562 -1.027 1 96.19 84 ALA A O 1
ATOM 661 N N . SER A 1 85 ? 19.062 -6.711 -1.664 1 96.75 85 SER A N 1
ATOM 662 C CA . SER A 1 85 ? 18.906 -6.293 -0.275 1 96.75 85 SER A CA 1
ATOM 663 C C . SER A 1 85 ? 17.422 -6.176 0.105 1 96.75 85 SER A C 1
ATOM 665 O O . SER A 1 85 ? 17.094 -6.086 1.288 1 96.75 85 SER A O 1
ATOM 667 N N . GLY A 1 86 ? 16.609 -6.215 -0.824 1 98.19 86 GLY A N 1
ATOM 668 C CA . GLY A 1 86 ? 15.188 -6.035 -0.553 1 98.19 86 GLY A CA 1
ATOM 669 C C . GLY A 1 86 ? 14.727 -4.598 -0.704 1 98.19 86 GLY A C 1
ATOM 670 O O . GLY A 1 86 ? 15.383 -3.797 -1.37 1 98.19 86 GLY A O 1
ATOM 671 N N . GLY A 1 87 ? 13.547 -4.309 -0.263 1 98.44 87 GLY A N 1
ATOM 672 C CA . GLY A 1 87 ? 12.891 -3.018 -0.384 1 98.44 87 GLY A CA 1
ATOM 673 C C . GLY A 1 87 ? 11.383 -3.123 -0.489 1 98.44 87 GLY A C 1
ATOM 674 O O . GLY A 1 87 ? 10.797 -4.141 -0.118 1 98.44 87 GLY A O 1
ATOM 675 N N . SER A 1 88 ? 10.766 -2.053 -0.855 1 98.81 88 SER A N 1
ATOM 676 C CA . SER A 1 88 ? 9.32 -2.006 -1.013 1 98.81 88 SER A CA 1
ATOM 677 C C . SER A 1 88 ? 8.93 -1.528 -2.408 1 98.81 88 SER A C 1
ATOM 679 O O . SER A 1 88 ? 9.586 -0.649 -2.973 1 98.81 88 SER A O 1
ATOM 681 N N . VAL A 1 89 ? 7.891 -2.088 -2.93 1 98.88 89 VAL A N 1
ATOM 682 C CA . VAL A 1 89 ? 7.375 -1.717 -4.242 1 98.88 89 VAL A CA 1
ATOM 683 C C . VAL A 1 89 ? 5.859 -1.915 -4.277 1 98.88 89 VAL A C 1
ATOM 685 O O . VAL A 1 89 ? 5.316 -2.721 -3.516 1 98.88 89 VAL A O 1
ATOM 688 N N . SER A 1 90 ? 5.215 -1.169 -5.102 1 98.81 90 SER A N 1
ATOM 689 C CA . SER A 1 90 ? 3.764 -1.278 -5.223 1 98.81 90 SER A CA 1
ATOM 690 C C . SER A 1 90 ? 3.34 -1.443 -6.676 1 98.81 90 SER A C 1
ATOM 692 O O . SER A 1 90 ? 3.93 -0.837 -7.574 1 98.81 90 SER A O 1
ATOM 694 N N . HIS A 1 91 ? 2.332 -2.209 -6.863 1 98.75 91 HIS A N 1
ATOM 695 C CA . HIS A 1 91 ? 1.774 -2.471 -8.188 1 98.75 91 HIS A CA 1
ATOM 696 C C . HIS A 1 91 ? 0.252 -2.387 -8.164 1 98.75 91 HIS A C 1
ATOM 698 O O . HIS A 1 91 ? -0.395 -2.932 -7.27 1 98.75 91 HIS A O 1
ATOM 704 N N . LEU A 1 92 ? -0.286 -1.723 -9.125 1 98.5 92 LEU A N 1
ATOM 705 C CA . LEU A 1 92 ? -1.699 -1.84 -9.469 1 98.5 92 LEU A CA 1
ATOM 706 C C . LEU A 1 92 ? -1.913 -2.9 -10.539 1 98.5 92 LEU A C 1
ATOM 708 O O . LEU A 1 92 ? -1.32 -2.826 -11.617 1 98.5 92 LEU A O 1
ATOM 712 N N . THR A 1 93 ? -2.697 -3.879 -10.242 1 98.56 93 THR A N 1
ATOM 713 C CA . THR A 1 93 ? -2.926 -4.98 -11.172 1 98.56 93 THR A CA 1
ATOM 714 C C . THR A 1 93 ? -4.414 -5.121 -11.492 1 98.56 93 THR A C 1
ATOM 716 O O . THR A 1 93 ? -5.246 -5.16 -10.578 1 98.56 93 THR A O 1
ATOM 719 N N . LEU A 1 94 ? -4.695 -5.102 -12.703 1 98.44 94 LEU A N 1
ATOM 720 C CA . LEU A 1 94 ? -5.992 -5.527 -13.219 1 98.44 94 LEU A CA 1
ATOM 721 C C . LEU A 1 94 ? -5.926 -6.961 -13.742 1 98.44 94 LEU A C 1
ATOM 723 O O . LEU A 1 94 ? -5.027 -7.305 -14.508 1 98.44 94 LEU A O 1
ATOM 727 N N . PHE A 1 95 ? -6.855 -7.773 -13.266 1 98.5 95 PHE A N 1
ATOM 728 C CA . PHE A 1 95 ? -6.789 -9.172 -13.672 1 98.5 95 PHE A CA 1
ATOM 729 C C . PHE A 1 95 ? -8.188 -9.773 -13.766 1 98.5 95 PHE A C 1
ATOM 731 O O . PHE A 1 95 ? -9.141 -9.227 -13.211 1 98.5 95 PHE A O 1
ATOM 738 N N . SER A 1 96 ? -8.273 -10.867 -14.469 1 98.5 96 SER A N 1
ATOM 739 C CA . SER A 1 96 ? -9.531 -11.602 -14.578 1 98.5 96 SER A CA 1
ATOM 740 C C . SER A 1 96 ? -9.477 -12.906 -13.797 1 98.5 96 SER A C 1
ATOM 742 O O . SER A 1 96 ? -8.406 -13.492 -13.617 1 98.5 96 SER A O 1
ATOM 744 N N . ILE A 1 97 ? -10.586 -13.32 -13.305 1 98.31 97 ILE A N 1
ATOM 745 C CA . ILE A 1 97 ? -10.797 -14.578 -12.602 1 98.31 97 ILE A CA 1
ATOM 746 C C . ILE A 1 97 ? -11.883 -15.383 -13.312 1 98.31 97 ILE A C 1
ATOM 748 O O . ILE A 1 97 ? -13 -14.898 -13.508 1 98.31 97 ILE A O 1
ATOM 752 N N . LYS A 1 98 ? -11.578 -16.547 -13.688 1 98.38 98 LYS A N 1
ATOM 753 C CA . LYS A 1 98 ? -12.539 -17.453 -14.32 1 98.38 98 LYS A CA 1
ATOM 754 C C . LYS A 1 98 ? -12.766 -18.703 -13.469 1 98.38 98 LYS A C 1
ATOM 756 O O . LYS A 1 98 ? -11.82 -19.422 -13.164 1 98.38 98 LYS A O 1
ATOM 761 N N . ASP A 1 99 ? -14.008 -18.922 -13.125 1 98.31 99 ASP A N 1
ATOM 762 C CA . ASP A 1 99 ? -14.359 -20.125 -12.375 1 98.31 99 ASP A CA 1
ATOM 763 C C . ASP A 1 99 ? -14.25 -21.375 -13.25 1 98.31 99 ASP A C 1
ATOM 765 O O . ASP A 1 99 ? -14.859 -21.453 -14.32 1 98.31 99 ASP A O 1
ATOM 769 N N . LYS A 1 100 ? -13.516 -22.328 -12.727 1 97.38 100 LYS A N 1
ATOM 770 C CA . LYS A 1 100 ? -13.25 -23.5 -13.555 1 97.38 100 LYS A CA 1
ATOM 771 C C . LYS A 1 100 ? -14.508 -24.344 -13.727 1 97.38 100 LYS A C 1
ATOM 773 O O . LYS A 1 100 ? -14.688 -24.984 -14.758 1 97.38 100 LYS A O 1
ATOM 778 N N . ASP A 1 101 ? -15.414 -24.328 -12.781 1 97.94 101 ASP A N 1
ATOM 779 C CA . ASP A 1 101 ? -16.594 -25.172 -12.812 1 97.94 101 ASP A CA 1
ATOM 780 C C . ASP A 1 101 ? -17.703 -24.547 -13.648 1 97.94 101 ASP A C 1
ATOM 782 O O . ASP A 1 101 ? -18.312 -25.219 -14.492 1 97.94 101 ASP A O 1
ATOM 786 N N . THR A 1 102 ? -17.922 -23.234 -13.539 1 97.88 102 THR A N 1
ATOM 787 C CA . THR A 1 102 ? -19.078 -22.609 -14.156 1 97.88 102 THR A CA 1
ATOM 788 C C . THR A 1 102 ? -18.688 -21.891 -15.438 1 97.88 102 THR A C 1
ATOM 790 O O . THR A 1 102 ? -19.547 -21.609 -16.281 1 97.88 102 THR A O 1
ATOM 793 N N . GLY A 1 103 ? -17.438 -21.438 -15.445 1 97.62 103 GLY A N 1
ATOM 794 C CA . GLY A 1 103 ? -16.969 -20.672 -16.594 1 97.62 103 GLY A CA 1
ATOM 795 C C . GLY A 1 103 ? -17.219 -19.188 -16.438 1 97.62 103 GLY A C 1
ATOM 796 O O . GLY A 1 103 ? -16.797 -18.391 -17.297 1 97.62 103 GLY A O 1
ATOM 797 N N . ASP A 1 104 ? -17.859 -18.797 -15.367 1 98.06 104 ASP A N 1
ATOM 798 C CA . ASP A 1 104 ? -18.094 -17.391 -15.117 1 98.06 104 ASP A CA 1
ATOM 799 C C . ASP A 1 104 ? -16.797 -16.625 -14.945 1 98.06 104 ASP A C 1
ATOM 801 O O . ASP A 1 104 ? -15.852 -17.109 -14.312 1 98.06 104 ASP A O 1
ATOM 805 N N . GLU A 1 105 ? -16.781 -15.477 -15.602 1 98.06 105 GLU A N 1
ATOM 806 C CA . GLU A 1 105 ? -15.57 -1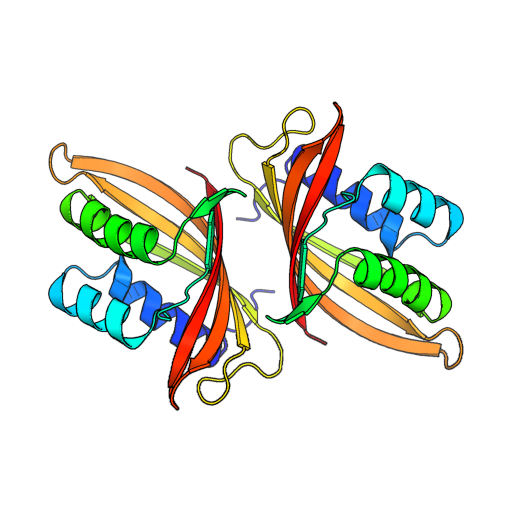4.648 -15.539 1 98.06 105 GLU A CA 1
ATOM 807 C C . GLU A 1 105 ? -15.883 -13.258 -14.992 1 98.06 105 GLU A C 1
ATOM 809 O O . GLU A 1 105 ? -16.922 -12.68 -15.32 1 98.06 105 GLU A O 1
ATOM 814 N N . ARG A 1 106 ? -15 -12.711 -14.164 1 97.88 106 ARG A N 1
ATOM 815 C CA . ARG A 1 106 ? -15.07 -11.344 -13.664 1 97.88 106 ARG A CA 1
ATOM 816 C C . ARG A 1 106 ? -13.695 -10.688 -13.641 1 97.88 106 ARG A C 1
ATOM 818 O O . ARG A 1 106 ? -12.68 -11.375 -13.766 1 97.88 106 ARG A O 1
ATOM 825 N N . GLN A 1 107 ? -13.672 -9.414 -13.547 1 98 107 GLN A N 1
ATOM 826 C CA . GLN A 1 107 ? -12.43 -8.664 -13.422 1 98 107 GLN A CA 1
ATOM 827 C C . GLN A 1 107 ? -12.312 -8.016 -12.039 1 98 107 GLN A C 1
ATOM 829 O O . GLN A 1 107 ? -13.32 -7.605 -11.461 1 98 107 GLN A O 1
ATOM 834 N N . GLU A 1 108 ? -11.102 -7.98 -11.57 1 97.75 108 GLU A N 1
ATOM 835 C CA . GLU A 1 108 ? -10.805 -7.332 -10.297 1 97.75 108 GLU A CA 1
ATOM 836 C C . GLU A 1 108 ? -9.547 -6.469 -10.398 1 97.75 108 GLU A C 1
ATOM 838 O O . GLU A 1 108 ? -8.781 -6.59 -11.359 1 97.75 108 GLU A O 1
ATOM 843 N N . SER A 1 109 ? -9.414 -5.523 -9.547 1 98.25 109 SER A N 1
ATOM 844 C CA . SER A 1 109 ? -8.211 -4.711 -9.383 1 98.25 109 SER A CA 1
ATOM 845 C C . SER A 1 109 ? -7.625 -4.859 -7.988 1 98.25 109 SER A C 1
ATOM 847 O O . SER A 1 109 ? -8.367 -4.938 -7.004 1 98.25 109 SER A O 1
ATOM 849 N N . SER A 1 110 ? -6.391 -4.887 -7.957 1 98.56 110 SER A N 1
ATOM 850 C CA . SER A 1 110 ? -5.703 -4.922 -6.672 1 98.56 110 SER A CA 1
ATOM 851 C C . SER A 1 110 ? -4.488 -3.998 -6.664 1 98.56 110 SER A C 1
ATOM 853 O O . SER A 1 110 ? -3.723 -3.967 -7.629 1 98.56 110 SER A O 1
ATOM 855 N N . LEU A 1 111 ? -4.375 -3.189 -5.645 1 98.81 111 LEU A N 1
ATOM 856 C CA . LEU A 1 111 ? -3.121 -2.512 -5.336 1 98.81 111 LEU A CA 1
ATOM 857 C C . LEU A 1 111 ? -2.369 -3.238 -4.227 1 98.81 111 LEU A C 1
ATOM 859 O O . LEU A 1 111 ? -2.9 -3.43 -3.133 1 98.81 111 LEU A O 1
ATOM 863 N N . THR A 1 112 ? -1.208 -3.631 -4.523 1 98.94 112 THR A N 1
ATOM 864 C CA . THR A 1 112 ? -0.38 -4.293 -3.521 1 98.94 112 THR A CA 1
ATOM 865 C C . THR A 1 112 ? 0.838 -3.441 -3.176 1 98.94 112 THR A C 1
ATOM 867 O O . THR A 1 112 ? 1.461 -2.852 -4.059 1 98.94 112 THR A O 1
ATOM 870 N N . LEU A 1 113 ? 1.114 -3.271 -1.948 1 98.94 113 LEU A N 1
ATOM 871 C CA . LEU A 1 113 ? 2.393 -2.822 -1.407 1 98.94 113 LEU A CA 1
ATOM 872 C C . LEU A 1 113 ? 3.162 -3.984 -0.792 1 98.94 113 LEU A C 1
ATOM 874 O O . LEU A 1 113 ? 2.723 -4.57 0.202 1 98.94 113 LEU A O 1
ATOM 878 N N . VAL A 1 114 ? 4.297 -4.27 -1.375 1 98.94 114 VAL A N 1
ATOM 879 C CA . VAL A 1 114 ? 5.062 -5.457 -1.023 1 98.94 114 VAL A CA 1
ATOM 880 C C . VAL A 1 114 ? 6.414 -5.047 -0.438 1 98.94 114 VAL A C 1
ATOM 882 O O . VAL A 1 114 ? 7.105 -4.191 -0.995 1 98.94 114 VAL A O 1
ATOM 885 N N . THR A 1 115 ? 6.75 -5.613 0.692 1 98.88 115 THR A N 1
ATOM 886 C CA . THR A 1 115 ? 8.07 -5.457 1.284 1 98.88 115 THR A CA 1
ATOM 887 C C . THR A 1 115 ? 8.859 -6.762 1.202 1 98.88 115 THR A C 1
ATOM 889 O O . THR A 1 115 ? 8.352 -7.82 1.575 1 98.88 115 THR A O 1
ATOM 892 N N . CYS A 1 116 ? 10.047 -6.656 0.682 1 98.88 116 CYS A N 1
ATOM 893 C CA . CYS A 1 116 ? 10.977 -7.781 0.632 1 98.88 116 CYS A CA 1
ATOM 894 C C . CYS A 1 116 ? 12.156 -7.555 1.562 1 98.88 116 CYS A C 1
ATOM 896 O O . CYS A 1 116 ? 12.625 -6.422 1.721 1 98.88 116 CYS A O 1
ATOM 898 N N . ALA A 1 117 ? 12.562 -8.602 2.156 1 98.31 117 ALA A N 1
ATOM 899 C CA . ALA A 1 117 ? 13.688 -8.555 3.082 1 98.31 117 ALA A CA 1
ATOM 900 C C . ALA A 1 117 ? 14.602 -9.758 2.896 1 98.31 117 ALA A C 1
ATOM 902 O O . ALA A 1 117 ? 14.203 -10.766 2.307 1 98.31 117 ALA A O 1
ATOM 903 N N . LEU A 1 118 ? 15.797 -9.586 3.381 1 97.31 118 LEU A N 1
ATOM 904 C CA . LEU A 1 118 ? 16.75 -10.688 3.361 1 97.31 118 LEU A CA 1
ATOM 905 C C . LEU A 1 118 ? 16.469 -11.688 4.469 1 97.31 118 LEU A C 1
ATOM 907 O O . LEU A 1 118 ? 16.391 -11.32 5.645 1 97.31 118 LEU A O 1
ATOM 911 N N . GLU A 1 119 ? 16.188 -12.906 4.102 1 96.12 119 GLU A N 1
ATOM 912 C CA . GLU A 1 119 ? 16.047 -14.039 5.012 1 96.12 119 GLU A CA 1
ATOM 913 C C . GLU A 1 119 ? 16.938 -15.203 4.586 1 96.12 119 GLU A C 1
ATOM 915 O O . GLU A 1 119 ? 16.766 -15.742 3.492 1 96.12 119 GLU A O 1
ATOM 920 N N . ASP A 1 120 ? 17.844 -15.594 5.531 1 93.19 120 ASP A N 1
ATOM 921 C CA . ASP A 1 120 ? 18.766 -16.703 5.266 1 93.19 120 ASP A CA 1
ATOM 922 C C . ASP A 1 120 ? 19.453 -16.531 3.918 1 93.19 120 ASP A C 1
ATOM 924 O O . ASP A 1 120 ? 19.469 -17.453 3.098 1 93.19 120 ASP A O 1
ATOM 928 N N . GLY A 1 121 ? 19.844 -15.344 3.621 1 94.06 121 GLY A N 1
ATOM 929 C CA . GLY A 1 121 ? 20.672 -15.047 2.463 1 94.06 121 GLY A CA 1
ATOM 930 C C . GLY A 1 121 ? 19.859 -14.836 1.194 1 94.06 121 GLY A C 1
ATOM 931 O O . GLY A 1 121 ? 20.438 -14.656 0.115 1 94.06 121 GLY A O 1
ATOM 932 N N . ARG A 1 122 ? 18.578 -14.852 1.249 1 96.56 122 ARG A N 1
ATOM 933 C CA . ARG A 1 122 ? 17.734 -14.656 0.075 1 96.56 122 ARG A CA 1
ATOM 934 C C . ARG A 1 122 ? 16.688 -13.562 0.324 1 96.56 122 ARG A C 1
ATOM 936 O O . ARG A 1 122 ? 16.156 -13.445 1.431 1 96.56 122 ARG A O 1
ATOM 943 N N . VAL A 1 123 ? 16.438 -12.828 -0.718 1 98.38 123 VAL A N 1
ATOM 944 C CA . VAL A 1 123 ? 15.367 -11.828 -0.653 1 98.38 123 VAL A CA 1
ATOM 945 C C . VAL A 1 123 ? 14.016 -12.508 -0.858 1 98.38 123 VAL A C 1
ATOM 947 O O . VAL A 1 123 ? 13.789 -13.172 -1.877 1 98.38 123 VAL A O 1
ATOM 950 N N . VAL A 1 124 ? 13.156 -12.344 0.167 1 98.81 124 VAL A N 1
ATOM 951 C CA . VAL A 1 124 ? 11.82 -12.922 0.132 1 98.81 124 VAL A CA 1
ATOM 952 C C . VAL A 1 124 ? 10.773 -11.844 0.415 1 98.81 124 VAL A C 1
ATOM 954 O O . VAL A 1 124 ? 11.102 -10.781 0.94 1 98.81 124 VAL A O 1
ATOM 957 N N . ILE A 1 125 ? 9.539 -12.094 0.034 1 98.88 125 ILE A N 1
ATOM 958 C CA . ILE A 1 125 ? 8.438 -11.227 0.413 1 98.88 125 ILE A CA 1
ATOM 959 C C . ILE A 1 125 ? 8.078 -11.453 1.882 1 98.88 125 ILE A C 1
ATOM 961 O O . ILE A 1 125 ? 7.672 -12.547 2.27 1 98.88 125 ILE A O 1
ATOM 965 N N . SER A 1 126 ? 8.258 -10.414 2.656 1 98.81 126 SER A N 1
ATOM 966 C CA . SER A 1 126 ? 8.031 -10.555 4.094 1 98.81 126 SER A CA 1
ATOM 967 C C . SER A 1 126 ? 6.695 -9.953 4.504 1 98.81 126 SER A C 1
ATOM 969 O O . SER A 1 126 ? 6.141 -10.32 5.543 1 98.81 126 SER A O 1
ATOM 971 N N . GLU A 1 127 ? 6.219 -9.023 3.721 1 98.81 127 GLU A N 1
ATOM 972 C CA . GLU A 1 127 ? 4.941 -8.391 4.027 1 98.81 127 GLU A CA 1
ATOM 973 C C . GLU A 1 127 ? 4.188 -8.016 2.752 1 98.81 127 GLU A C 1
ATOM 975 O O . GLU A 1 127 ? 4.793 -7.559 1.78 1 98.81 127 GLU A O 1
ATOM 980 N N . LEU A 1 128 ? 2.9 -8.211 2.732 1 98.94 128 LEU A N 1
ATOM 981 C CA . LEU A 1 128 ? 1.981 -7.844 1.659 1 98.94 128 LEU A CA 1
ATOM 982 C C . LEU A 1 128 ? 0.766 -7.109 2.213 1 98.94 128 LEU A C 1
ATOM 984 O O . LEU A 1 128 ? 0.008 -7.664 3.01 1 98.94 128 LEU A O 1
ATOM 988 N N . THR A 1 129 ? 0.594 -5.867 1.912 1 98.88 129 THR A N 1
ATOM 989 C CA . THR A 1 129 ? -0.615 -5.094 2.172 1 98.88 129 THR A CA 1
ATOM 990 C C . THR A 1 129 ? -1.358 -4.797 0.873 1 98.88 129 THR A C 1
ATOM 992 O O . THR A 1 129 ? -0.771 -4.281 -0.08 1 98.88 129 THR A O 1
ATOM 995 N N . GLU A 1 130 ? -2.627 -5.121 0.85 1 98.88 130 GLU A N 1
ATOM 996 C CA . GLU A 1 130 ? -3.359 -5.105 -0.414 1 98.88 130 GLU A CA 1
ATOM 997 C C . GLU A 1 130 ? -4.715 -4.426 -0.257 1 98.88 130 GLU A C 1
ATOM 999 O O . GLU A 1 130 ? -5.398 -4.613 0.752 1 98.88 130 GLU A O 1
ATOM 1004 N N . ILE A 1 131 ? -5.039 -3.598 -1.187 1 98.81 131 ILE A N 1
ATOM 1005 C CA . ILE A 1 131 ? -6.422 -3.197 -1.427 1 98.81 131 ILE A CA 1
ATOM 1006 C C . ILE A 1 131 ? -6.969 -3.93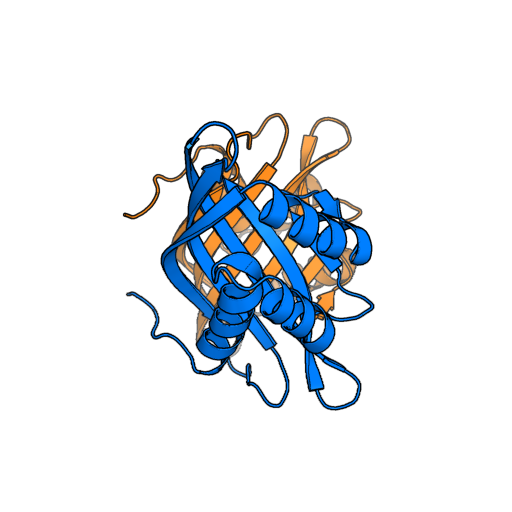6 -2.646 1 98.81 131 ILE A C 1
ATOM 1008 O O . ILE A 1 131 ? -6.387 -3.873 -3.73 1 98.81 131 ILE A O 1
ATOM 1012 N N . ASN A 1 132 ? -7.949 -4.648 -2.422 1 98.19 132 ASN A N 1
ATOM 1013 C CA . ASN A 1 132 ? -8.633 -5.367 -3.49 1 98.19 132 ASN A CA 1
ATOM 1014 C C . ASN A 1 132 ? -10.031 -4.809 -3.74 1 98.19 132 ASN A C 1
ATOM 1016 O O . ASN A 1 132 ? -10.758 -4.5 -2.795 1 98.19 132 ASN A O 1
ATOM 1020 N N . ARG A 1 133 ? -10.328 -4.609 -5.047 1 96 133 ARG A N 1
ATOM 1021 C CA . ARG A 1 133 ? -11.656 -4.152 -5.465 1 96 133 ARG A CA 1
ATOM 1022 C C . ARG A 1 133 ? -12.234 -5.066 -6.535 1 96 133 ARG A C 1
ATOM 1024 O O . ARG A 1 133 ? -11.664 -5.207 -7.617 1 96 133 ARG A O 1
ATOM 1031 N N . GLY A 1 134 ? -13.352 -5.75 -6.16 1 88.44 134 GLY A N 1
ATOM 1032 C CA . GLY A 1 134 ? -14.094 -6.602 -7.082 1 88.44 134 GLY A CA 1
ATOM 1033 C C . GLY A 1 134 ? -15.484 -6.082 -7.387 1 88.44 134 GLY A C 1
ATOM 1034 O O . GLY A 1 134 ? -16.016 -5.258 -6.645 1 88.44 134 GLY A O 1
ATOM 1035 N N . MET B 1 1 ? -7.102 4.133 -16.969 1 44.09 1 MET B N 1
ATOM 1036 C CA . MET B 1 1 ? -7.863 5.359 -16.766 1 44.09 1 MET B CA 1
ATOM 1037 C C . MET B 1 1 ? -7.781 5.812 -15.305 1 44.09 1 MET B C 1
ATOM 1039 O O . MET B 1 1 ? -7.582 4.992 -1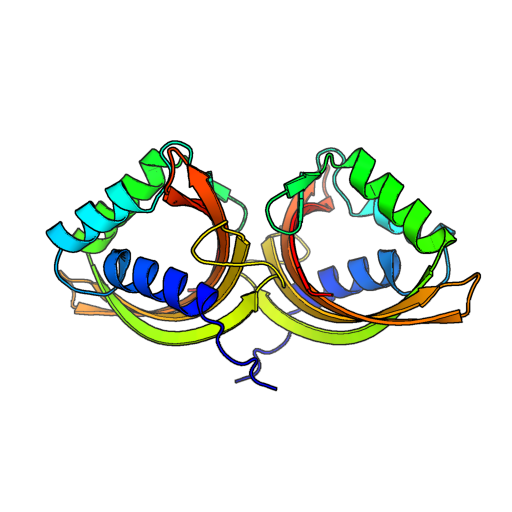4.406 1 44.09 1 MET B O 1
ATOM 1043 N N . ALA B 1 2 ? -7.559 7.105 -15.211 1 51.84 2 ALA B N 1
ATOM 1044 C CA . ALA B 1 2 ? -7.453 7.641 -13.859 1 51.84 2 ALA B CA 1
ATOM 1045 C C . ALA B 1 2 ? -8.711 7.344 -13.055 1 51.84 2 ALA B C 1
ATOM 1047 O O . ALA B 1 2 ? -9.828 7.645 -13.492 1 51.84 2 ALA B O 1
ATOM 1048 N N . GLN B 1 3 ? -8.734 6.453 -12.195 1 68 3 GLN B N 1
ATOM 1049 C CA . GLN B 1 3 ? -9.883 6.129 -11.359 1 68 3 GLN B CA 1
ATOM 1050 C C . GLN B 1 3 ? -10.445 7.375 -10.688 1 68 3 GLN B C 1
ATOM 1052 O O . GLN B 1 3 ? -9.695 8.25 -10.258 1 68 3 GLN B O 1
ATOM 1057 N N . LYS B 1 4 ? -11.766 7.516 -10.82 1 81.56 4 LYS B N 1
ATOM 1058 C CA . LYS B 1 4 ? -12.477 8.602 -10.156 1 81.56 4 LYS B CA 1
ATOM 1059 C C . LYS B 1 4 ? -12.227 8.586 -8.648 1 81.56 4 LYS B C 1
ATOM 1061 O O . LYS B 1 4 ? -12.234 7.52 -8.023 1 81.56 4 LYS B O 1
ATOM 1066 N N . VAL B 1 5 ? -11.961 9.742 -8.18 1 93 5 VAL B N 1
ATOM 1067 C CA . VAL B 1 5 ? -11.758 9.906 -6.746 1 93 5 VAL B CA 1
ATOM 1068 C C . VAL B 1 5 ? -13.055 9.578 -6.004 1 93 5 VAL B C 1
ATOM 1070 O O . VAL B 1 5 ? -14.133 10.023 -6.398 1 93 5 VAL B O 1
ATOM 1073 N N . THR B 1 6 ? -13.031 8.773 -4.969 1 97.06 6 THR B N 1
ATOM 1074 C CA . THR B 1 6 ? -14.188 8.406 -4.164 1 97.06 6 THR B CA 1
ATOM 1075 C C . THR B 1 6 ? -14.414 9.414 -3.043 1 97.06 6 THR B C 1
ATOM 1077 O O . THR B 1 6 ? -13.5 10.164 -2.684 1 97.06 6 THR B O 1
ATOM 1080 N N . GLU B 1 7 ? -15.625 9.367 -2.498 1 97.38 7 GLU B N 1
ATOM 1081 C CA . GLU B 1 7 ? -15.898 10.188 -1.323 1 97.38 7 GLU B CA 1
ATOM 1082 C C . GLU B 1 7 ? -14.984 9.812 -0.161 1 97.38 7 GLU B C 1
ATOM 1084 O O . GLU B 1 7 ? -14.477 10.68 0.546 1 97.38 7 GLU B O 1
ATOM 1089 N N . PHE B 1 8 ? -14.836 8.523 0.017 1 98.44 8 PHE B N 1
ATOM 1090 C CA . PHE B 1 8 ? -13.977 8.031 1.083 1 98.44 8 PHE B CA 1
ATOM 1091 C C . PHE B 1 8 ? -12.531 8.477 0.858 1 98.44 8 PHE B C 1
ATOM 1093 O O . PHE B 1 8 ? -11.852 8.891 1.797 1 98.44 8 PHE B O 1
ATOM 1100 N N . GLY B 1 9 ? -12.031 8.359 -0.334 1 98.56 9 GLY B N 1
ATOM 1101 C CA . GLY B 1 9 ? -10.695 8.844 -0.662 1 98.56 9 GLY B CA 1
ATOM 1102 C C . GLY B 1 9 ? -10.5 10.312 -0.354 1 98.56 9 GLY B C 1
ATOM 1103 O O . GLY B 1 9 ? -9.469 10.711 0.193 1 98.56 9 GLY B O 1
ATOM 1104 N N . SER B 1 10 ? -11.492 11.133 -0.656 1 98.31 10 SER B N 1
ATOM 1105 C CA . SER B 1 10 ? -11.438 12.562 -0.367 1 98.31 10 SER B CA 1
ATOM 1106 C C . SER B 1 10 ? -11.406 12.82 1.136 1 98.31 10 SER B C 1
ATOM 1108 O O . SER B 1 10 ? -10.719 13.742 1.596 1 98.31 10 SER B O 1
ATOM 1110 N N . PHE B 1 11 ? -12.18 12.023 1.825 1 98.69 11 PHE B N 1
ATOM 1111 C CA . PHE B 1 11 ? -12.203 12.109 3.281 1 98.69 11 PHE B CA 1
ATOM 1112 C C . PHE B 1 11 ? -10.812 11.891 3.861 1 98.69 11 PHE B C 1
ATOM 1114 O O . PHE B 1 11 ? -10.336 12.688 4.672 1 98.69 11 PHE B O 1
ATOM 1121 N N . VAL B 1 12 ? -10.102 10.891 3.434 1 98.88 12 VAL B N 1
ATOM 1122 C CA . VAL B 1 12 ? -8.766 10.57 3.922 1 98.88 12 VAL B CA 1
ATOM 1123 C C . VAL B 1 12 ? -7.773 11.633 3.457 1 98.88 12 VAL B C 1
ATOM 1125 O O . VAL B 1 12 ? -6.902 12.047 4.219 1 98.88 12 VAL B O 1
ATOM 1128 N N . ASP B 1 13 ? -7.906 12.062 2.242 1 98.31 13 ASP B N 1
ATOM 1129 C CA . ASP B 1 13 ? -7.059 13.125 1.708 1 98.31 13 ASP B CA 1
ATOM 1130 C C . ASP B 1 13 ? -7.145 14.383 2.572 1 98.31 13 ASP B C 1
ATOM 1132 O O . ASP B 1 13 ? -6.129 15.016 2.855 1 98.31 13 ASP B O 1
ATOM 1136 N N . ASP B 1 14 ? -8.336 14.711 2.961 1 98.5 14 ASP B N 1
ATOM 1137 C CA . ASP B 1 14 ? -8.555 15.883 3.805 1 98.5 14 ASP B CA 1
ATOM 1138 C C . ASP B 1 14 ? -7.84 15.734 5.145 1 98.5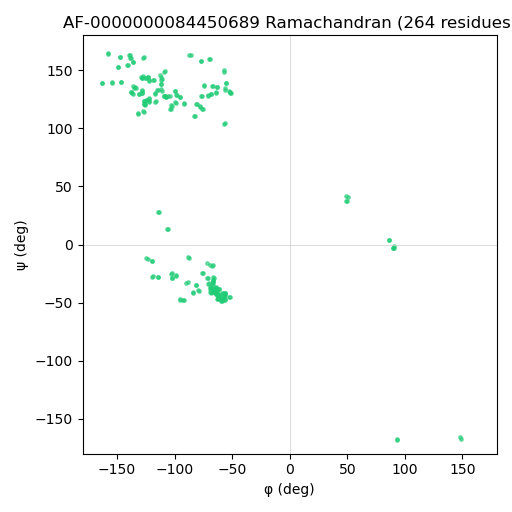 14 ASP B C 1
ATOM 1140 O O . ASP B 1 14 ? -7.258 16.688 5.656 1 98.5 14 ASP B O 1
ATOM 1144 N N . ILE B 1 15 ? -7.93 14.586 5.688 1 98.81 15 ILE B N 1
ATOM 1145 C CA . ILE B 1 15 ? -7.246 14.336 6.953 1 98.81 15 ILE B CA 1
ATOM 1146 C C . ILE B 1 15 ? -5.746 14.562 6.781 1 98.81 15 ILE B C 1
ATOM 1148 O O . ILE B 1 15 ? -5.129 15.289 7.562 1 98.81 15 ILE B O 1
ATOM 1152 N N . PHE B 1 16 ? -5.176 14.023 5.754 1 98.81 16 PHE B N 1
ATOM 1153 C CA . PHE B 1 16 ? -3.74 14.141 5.531 1 98.81 16 PHE B CA 1
ATOM 1154 C C . PHE B 1 16 ? -3.35 15.578 5.234 1 98.81 16 PHE B C 1
ATOM 1156 O O . PHE B 1 16 ? -2.309 16.047 5.695 1 98.81 16 PHE B O 1
ATOM 1163 N N . TYR B 1 17 ? -4.164 16.25 4.477 1 98.75 17 TYR B N 1
ATOM 1164 C CA . TYR B 1 17 ? -3.877 17.641 4.184 1 98.75 17 TYR B CA 1
ATOM 1165 C C . TYR B 1 17 ? -3.758 18.453 5.465 1 98.75 17 TYR B C 1
ATOM 1167 O O . TYR B 1 17 ? -2.812 19.234 5.633 1 98.75 17 TYR B O 1
ATOM 1175 N N . ASN B 1 18 ? -4.652 18.266 6.355 1 98.81 18 ASN B N 1
ATOM 1176 C CA . ASN B 1 18 ? -4.691 19.047 7.582 1 98.81 18 ASN B CA 1
ATOM 1177 C C . ASN B 1 18 ? -3.611 18.609 8.562 1 98.81 18 ASN B C 1
ATOM 1179 O O . ASN B 1 18 ? -3.146 19.406 9.383 1 98.81 18 ASN B O 1
ATOM 1183 N N . ILE B 1 19 ? -3.172 17.406 8.453 1 98.88 19 ILE B N 1
ATOM 1184 C CA . ILE B 1 19 ? -2.094 16.953 9.32 1 98.88 19 ILE B CA 1
ATOM 1185 C C . ILE B 1 19 ? -0.753 17.453 8.797 1 98.88 19 ILE B C 1
ATOM 1187 O O . ILE B 1 19 ? 0.077 17.938 9.562 1 98.88 19 ILE B O 1
ATOM 1191 N N . PHE B 1 20 ? -0.549 17.453 7.492 1 98.62 20 PHE B N 1
ATOM 1192 C CA . PHE B 1 20 ? 0.822 17.562 7.008 1 98.62 20 PHE B CA 1
ATOM 1193 C C . PHE B 1 20 ? 1.03 18.875 6.254 1 98.62 20 PHE B C 1
ATOM 1195 O O . PHE B 1 20 ? 2.145 19.406 6.211 1 98.62 20 PHE B O 1
ATOM 1202 N N . PHE B 1 21 ? 0.008 19.453 5.637 1 98.56 21 PHE B N 1
ATOM 1203 C CA . PHE B 1 21 ? 0.345 20.344 4.543 1 98.56 21 PHE B CA 1
ATOM 1204 C C . PHE B 1 21 ? -0.145 21.766 4.84 1 98.56 21 PHE B C 1
ATOM 1206 O O . PHE B 1 21 ? 0.369 22.734 4.281 1 98.56 21 PHE B O 1
ATOM 1213 N N . GLN B 1 22 ? -1.178 21.906 5.621 1 98.06 22 GLN B N 1
ATOM 1214 C CA . GLN B 1 22 ? -1.581 23.234 6.027 1 98.06 22 GLN B CA 1
ATOM 1215 C C . GLN B 1 22 ? -0.671 23.781 7.125 1 98.06 22 GLN B C 1
ATOM 1217 O O . GLN B 1 22 ? -0.071 23.016 7.875 1 98.06 22 GLN B O 1
ATOM 1222 N N . PRO B 1 23 ? -0.553 25.047 7.344 1 96 23 PRO B N 1
ATOM 1223 C CA . PRO B 1 23 ? 0.508 25.625 8.172 1 96 23 PRO B CA 1
ATOM 1224 C C . PRO B 1 23 ? 0.128 25.703 9.648 1 96 23 PRO B C 1
ATOM 1226 O O . PRO B 1 23 ? 0.983 25.953 10.5 1 96 23 PRO B O 1
ATOM 1229 N N . ASP B 1 24 ? -1.086 25.484 10.062 1 98 24 ASP B N 1
ATOM 1230 C CA . ASP B 1 24 ? -1.538 25.625 11.445 1 98 24 ASP B CA 1
ATOM 1231 C C . ASP B 1 24 ? -1.225 24.375 12.258 1 98 24 ASP B C 1
ATOM 1233 O O . ASP B 1 24 ? -1.914 23.359 12.133 1 98 24 ASP B O 1
ATOM 1237 N N . ASP B 1 25 ? -0.297 24.5 13.172 1 98 25 ASP B N 1
ATOM 1238 C CA . ASP B 1 25 ? 0.145 23.344 13.953 1 98 25 ASP B CA 1
ATOM 1239 C C . ASP B 1 25 ? -0.938 22.906 14.93 1 98 25 ASP B C 1
ATOM 1241 O O . ASP B 1 25 ? -1.06 21.719 15.227 1 98 25 ASP B O 1
ATOM 1245 N N . GLU B 1 26 ? -1.659 23.844 15.422 1 98.19 26 GLU B N 1
ATOM 1246 C CA . GLU B 1 26 ? -2.729 23.484 16.344 1 98.19 26 GLU B CA 1
ATOM 1247 C C . GLU B 1 26 ? -3.82 22.672 15.641 1 98.19 26 GLU B C 1
ATOM 1249 O O . GLU B 1 26 ? -4.348 21.703 16.203 1 98.19 26 GLU B O 1
ATOM 1254 N N . LEU B 1 27 ? -4.121 23.109 14.445 1 98.69 27 LEU B N 1
ATOM 1255 C CA . LEU B 1 27 ? -5.09 22.359 13.664 1 98.69 27 LEU B CA 1
ATOM 1256 C C . LEU B 1 27 ? -4.57 20.953 13.367 1 98.69 27 LEU B C 1
ATOM 1258 O O . LEU B 1 27 ? -5.309 19.969 13.5 1 98.69 27 LEU B O 1
ATOM 1262 N N . SER B 1 28 ? -3.305 20.859 13.016 1 98.75 28 SER B N 1
ATOM 1263 C CA . SER B 1 28 ? -2.686 19.562 12.789 1 98.75 28 SER B CA 1
ATOM 1264 C C . SER B 1 28 ? -2.818 18.672 14.016 1 98.75 28 SER B C 1
ATOM 1266 O O . SER B 1 28 ? -3.238 17.516 13.898 1 98.75 28 SER B O 1
ATOM 1268 N N . ALA B 1 29 ? -2.529 19.172 15.164 1 98.56 29 ALA B N 1
ATOM 1269 C CA . ALA B 1 29 ? -2.582 18.406 16.406 1 98.56 29 ALA B CA 1
ATOM 1270 C C . ALA B 1 29 ? -3.998 17.906 16.688 1 98.56 29 ALA B C 1
ATOM 1272 O O . ALA B 1 29 ? -4.188 16.781 17.156 1 98.56 29 ALA B O 1
ATOM 1273 N N . ARG B 1 30 ? -4.953 18.719 16.391 1 98.56 30 ARG B N 1
ATOM 1274 C CA . ARG B 1 30 ? -6.344 18.328 16.594 1 98.56 30 ARG B CA 1
ATOM 1275 C C . ARG B 1 30 ? -6.73 17.188 15.664 1 98.56 30 ARG B C 1
ATOM 1277 O O . ARG B 1 30 ? -7.418 16.25 16.078 1 98.56 30 ARG B O 1
ATOM 1284 N N . TYR B 1 31 ? -6.258 17.266 14.438 1 98.75 31 TYR B N 1
ATOM 1285 C CA . TYR B 1 31 ? -6.562 16.219 13.484 1 98.75 31 TYR B CA 1
ATOM 1286 C C . TYR B 1 31 ? -5.859 14.922 13.859 1 98.75 31 TYR B C 1
ATOM 1288 O O . TYR B 1 31 ? -6.422 13.828 13.711 1 98.75 31 TYR B O 1
ATOM 1296 N N . ILE B 1 32 ? -4.637 15 14.344 1 98.81 32 ILE B N 1
ATOM 1297 C CA . ILE B 1 32 ? -3.906 13.828 14.812 1 98.81 32 ILE B CA 1
ATOM 1298 C C . ILE B 1 32 ? -4.688 13.148 15.93 1 98.81 32 ILE B C 1
ATOM 1300 O O . ILE B 1 32 ? -4.934 11.938 15.883 1 98.81 32 ILE B O 1
ATOM 1304 N N . LYS B 1 33 ? -5.121 13.914 16.875 1 97.81 33 LYS B N 1
ATOM 1305 C CA . LYS B 1 33 ? -5.844 13.391 18.031 1 97.81 33 LYS B CA 1
ATOM 1306 C C . LYS B 1 33 ? -7.188 12.797 17.609 1 97.81 33 LYS B C 1
ATOM 1308 O O . LYS B 1 33 ? -7.602 11.758 18.141 1 97.81 33 LYS B O 1
ATOM 1313 N N . LYS B 1 34 ? -7.77 13.414 16.719 1 98 34 LYS B N 1
ATOM 1314 C CA . LYS B 1 34 ? -9.133 13.055 16.344 1 98 34 LYS B CA 1
ATOM 1315 C C . LYS B 1 34 ? -9.141 11.859 15.391 1 98 34 LYS B C 1
ATOM 1317 O O . LYS B 1 34 ? -10.023 11.008 15.469 1 98 34 LYS B O 1
ATOM 1322 N N . TYR B 1 35 ? -8.109 11.734 14.461 1 98.75 35 TYR B N 1
ATOM 1323 C CA . TYR B 1 35 ? -8.312 10.836 13.336 1 98.75 35 TYR B CA 1
ATOM 1324 C C . TYR B 1 35 ? -7.262 9.727 13.32 1 98.75 35 TYR B C 1
ATOM 1326 O O . TYR B 1 35 ? -7.398 8.75 12.586 1 98.75 35 TYR B O 1
ATOM 1334 N N . LEU B 1 36 ? -6.219 9.852 14.07 1 98.81 36 LEU B N 1
ATOM 1335 C CA . LEU B 1 36 ? -5.273 8.75 14.172 1 98.81 36 LEU B CA 1
ATOM 1336 C C . LEU B 1 36 ? -5.578 7.883 15.391 1 98.81 36 LEU B C 1
ATOM 1338 O O . LEU B 1 36 ? -5.703 8.391 16.5 1 98.81 36 LEU B O 1
ATOM 1342 N N . SER B 1 37 ? -5.711 6.652 15.219 1 98.69 37 SER B N 1
ATOM 1343 C CA . SER B 1 37 ? -6.031 5.699 16.266 1 98.69 37 SER B CA 1
ATOM 1344 C C . SER B 1 37 ? -5 5.75 17.391 1 98.69 37 SER B C 1
ATOM 1346 O O . SER B 1 37 ? -3.812 5.973 17.141 1 98.69 37 SER B O 1
ATOM 1348 N N . SER B 1 38 ? -5.414 5.477 18.594 1 96.5 38 SER B N 1
ATOM 1349 C CA . SER B 1 38 ? -4.484 5.328 19.703 1 96.5 38 SER B CA 1
ATOM 1350 C C . SER B 1 38 ? -3.598 4.098 19.531 1 96.5 38 SER B C 1
ATOM 1352 O O . SER B 1 38 ? -2.527 4.004 20.141 1 96.5 38 SER B O 1
ATOM 1354 N N . GLU B 1 39 ? -4.016 3.172 18.641 1 97.25 39 GLU B N 1
ATOM 1355 C CA . GLU B 1 39 ? -3.26 1.955 18.359 1 97.25 39 GLU B CA 1
ATOM 1356 C C . GLU B 1 39 ? -2.736 1.949 16.922 1 97.25 39 GLU B C 1
ATOM 1358 O O . GLU B 1 39 ? -2.613 0.89 16.312 1 97.25 39 GLU B O 1
ATOM 1363 N N . LEU B 1 40 ? -2.529 3.07 16.438 1 98.62 40 LEU B N 1
ATOM 1364 C CA . LEU B 1 40 ? -2.098 3.246 15.055 1 98.62 40 LEU B CA 1
ATOM 1365 C C . LEU B 1 40 ? -0.87 2.393 14.758 1 98.62 40 LEU B C 1
ATOM 1367 O O . LEU B 1 40 ? 0.092 2.391 15.531 1 98.62 40 LEU B O 1
ATOM 1371 N N . LYS B 1 41 ? -0.891 1.672 13.68 1 98.25 41 LYS B N 1
ATOM 1372 C CA . LYS B 1 41 ? 0.249 0.934 13.141 1 98.25 41 LYS B CA 1
ATOM 1373 C C . LYS B 1 41 ? 0.794 1.603 11.883 1 98.25 41 LYS B C 1
ATOM 1375 O O . LYS B 1 41 ? 0.038 1.903 10.961 1 98.25 41 LYS B O 1
ATOM 1380 N N . VAL B 1 42 ? 2.113 1.875 11.883 1 98.75 42 VAL B N 1
ATOM 1381 C CA . VAL B 1 42 ? 2.73 2.58 10.766 1 98.75 42 VAL B CA 1
ATOM 1382 C C . VAL B 1 42 ? 3.943 1.798 10.266 1 98.75 42 VAL B C 1
ATOM 1384 O O . VAL B 1 42 ? 4.75 1.317 11.062 1 98.75 42 VAL B O 1
ATOM 1387 N N . ARG B 1 43 ? 4.023 1.645 9.047 1 98.62 43 ARG B N 1
ATOM 1388 C CA . ARG B 1 43 ? 5.199 1.092 8.383 1 98.62 43 ARG B CA 1
ATOM 1389 C C . ARG B 1 43 ? 5.625 1.961 7.207 1 98.62 43 ARG B C 1
ATOM 1391 O O . ARG B 1 43 ? 4.805 2.291 6.344 1 98.62 43 ARG B O 1
ATOM 1398 N N . ILE B 1 44 ? 6.84 2.312 7.137 1 98.62 44 ILE B N 1
ATOM 1399 C CA . ILE B 1 44 ? 7.379 3.115 6.043 1 98.62 44 ILE B CA 1
ATOM 1400 C C . ILE B 1 44 ? 8.594 2.418 5.438 1 98.62 44 ILE B C 1
ATOM 1402 O O . ILE B 1 44 ? 9.562 2.117 6.145 1 98.62 44 ILE B O 1
ATOM 1406 N N . ASN B 1 45 ? 8.539 2.178 4.172 1 98.12 45 ASN B N 1
ATOM 1407 C CA . ASN B 1 45 ? 9.586 1.476 3.441 1 98.12 45 ASN B CA 1
ATOM 1408 C C . ASN B 1 45 ? 9.992 0.18 4.145 1 98.12 45 ASN B C 1
ATOM 1410 O O . ASN B 1 45 ? 11.18 -0.109 4.289 1 98.12 45 ASN B O 1
ATOM 1414 N N . GLY B 1 46 ? 9 -0.433 4.676 1 97.06 46 GLY B N 1
ATOM 1415 C CA . GLY B 1 46 ? 9.188 -1.758 5.242 1 97.06 46 GLY B CA 1
ATOM 1416 C C . GLY B 1 46 ? 9.562 -1.729 6.715 1 97.06 46 GLY B C 1
ATOM 1417 O O . GLY B 1 46 ? 9.711 -2.779 7.344 1 97.06 46 GLY B O 1
ATOM 1418 N N . THR B 1 47 ? 9.719 -0.551 7.258 1 97.62 47 THR B N 1
ATOM 1419 C CA . THR B 1 47 ? 10.102 -0.434 8.656 1 97.62 47 THR B CA 1
ATOM 1420 C C . THR B 1 47 ? 8.906 -0.037 9.523 1 97.62 47 THR B C 1
ATOM 1422 O O . THR B 1 47 ? 8.219 0.942 9.227 1 97.62 47 THR B O 1
ATOM 1425 N N . GLY B 1 48 ? 8.695 -0.82 10.562 1 98 48 GLY B N 1
ATOM 1426 C CA . GLY B 1 48 ? 7.641 -0.49 11.508 1 98 48 GLY B CA 1
ATOM 1427 C C . GLY B 1 48 ? 8 0.672 12.422 1 98 48 GLY B C 1
ATOM 1428 O O . GLY B 1 48 ? 9.141 0.778 12.883 1 98 48 GLY B O 1
ATOM 1429 N N . ILE B 1 49 ? 7.055 1.552 12.617 1 98.31 49 ILE B N 1
ATOM 1430 C CA . ILE B 1 49 ? 7.195 2.695 13.516 1 98.31 49 ILE B CA 1
ATOM 1431 C C . ILE B 1 49 ? 6.074 2.68 14.547 1 98.31 49 ILE B C 1
ATOM 1433 O O . ILE B 1 49 ? 4.895 2.646 14.195 1 98.31 49 ILE B O 1
ATOM 1437 N N . PRO B 1 50 ? 6.461 2.699 15.859 1 98.31 50 PRO B N 1
ATOM 1438 C CA . PRO B 1 50 ? 5.395 2.797 16.859 1 98.31 50 PRO B CA 1
ATOM 1439 C C . PRO B 1 50 ? 4.492 4.008 16.641 1 98.31 50 PRO B C 1
ATOM 1441 O O . PRO B 1 50 ? 4.977 5.098 16.328 1 98.31 50 PRO B O 1
ATOM 1444 N N . GLY B 1 51 ? 3.166 3.836 16.812 1 98.5 51 GLY B N 1
ATOM 1445 C CA . GLY B 1 51 ? 2.182 4.867 16.531 1 98.5 51 GLY B CA 1
ATOM 1446 C C . GLY B 1 51 ? 2.484 6.188 17.219 1 98.5 51 GLY B C 1
ATOM 1447 O O . GLY B 1 51 ? 2.447 7.242 16.578 1 98.5 51 GLY B O 1
ATOM 1448 N N . ASN B 1 52 ? 2.842 6.133 18.484 1 98.12 52 ASN B N 1
ATOM 1449 C CA . ASN B 1 52 ? 3.119 7.359 19.219 1 98.12 52 ASN B CA 1
ATOM 1450 C C . ASN B 1 52 ? 4.398 8.031 18.734 1 98.12 52 ASN B C 1
ATOM 1452 O O . ASN B 1 52 ? 4.473 9.266 18.672 1 98.12 52 ASN B O 1
ATOM 1456 N N . SER B 1 53 ? 5.395 7.238 18.375 1 98.56 53 SER B N 1
ATOM 1457 C CA . SER B 1 53 ? 6.617 7.789 17.812 1 98.56 53 SER B CA 1
ATOM 1458 C C . SER B 1 53 ? 6.344 8.477 16.469 1 98.56 53 SER B C 1
ATOM 1460 O O . SER B 1 53 ? 6.938 9.516 16.172 1 98.56 53 SER B O 1
ATOM 1462 N N . PHE B 1 54 ? 5.457 7.879 15.711 1 98.81 54 PHE B N 1
ATOM 1463 C CA . PHE B 1 54 ? 5.078 8.477 14.438 1 98.81 54 PHE B CA 1
ATOM 1464 C C . PHE B 1 54 ? 4.41 9.836 14.656 1 98.81 54 PHE B C 1
ATOM 1466 O O . PHE B 1 54 ? 4.758 10.812 14 1 98.81 54 PHE B O 1
ATOM 1473 N N . LYS B 1 55 ? 3.48 9.883 15.586 1 98.62 55 LYS B N 1
ATOM 1474 C CA . LYS B 1 55 ? 2.799 11.133 15.906 1 98.62 55 LYS B CA 1
ATOM 1475 C C . LYS B 1 55 ? 3.791 12.203 16.344 1 98.62 55 LYS B C 1
ATOM 1477 O O . LYS B 1 55 ? 3.709 13.352 15.891 1 98.62 55 LYS B O 1
ATOM 1482 N N . ASP B 1 56 ? 4.766 11.828 17.156 1 98.25 56 ASP B N 1
ATOM 1483 C CA . ASP B 1 56 ? 5.809 12.758 17.594 1 98.25 56 ASP B CA 1
ATOM 1484 C C . ASP B 1 56 ? 6.645 13.227 16.406 1 98.25 56 ASP B C 1
ATOM 1486 O O . ASP B 1 56 ? 7.055 14.391 16.359 1 98.25 56 ASP B O 1
ATOM 1490 N N . SER B 1 57 ? 6.863 12.328 15.508 1 98.44 57 SER B N 1
ATOM 1491 C CA . SER B 1 57 ? 7.691 12.664 14.352 1 98.44 57 SER B CA 1
ATOM 1492 C C . SER B 1 57 ? 7 13.695 13.461 1 98.44 57 SER B C 1
ATOM 1494 O O . SER B 1 57 ? 7.664 14.484 12.797 1 98.44 57 SER B O 1
ATOM 1496 N N . ILE B 1 58 ? 5.688 13.648 13.367 1 98.62 58 ILE B N 1
ATOM 1497 C CA . ILE B 1 58 ? 4.945 14.633 12.586 1 98.62 58 ILE B CA 1
ATOM 1498 C C . ILE B 1 58 ? 5.195 16.031 13.148 1 98.62 58 ILE B C 1
ATOM 1500 O O . ILE B 1 58 ? 5.5 16.969 12.406 1 98.62 58 ILE B O 1
ATOM 1504 N N . VAL B 1 59 ? 5.113 16.125 14.461 1 97.81 59 VAL B N 1
ATOM 1505 C CA . VAL B 1 59 ? 5.305 17.406 15.141 1 97.81 59 VAL B CA 1
ATOM 1506 C C . VAL B 1 59 ? 6.719 17.906 14.891 1 97.81 59 VAL B C 1
ATOM 1508 O O . VAL B 1 59 ? 6.91 19.078 14.539 1 97.81 59 VAL B O 1
ATOM 1511 N N . ALA B 1 60 ? 7.652 17.031 15.039 1 98.06 60 ALA B N 1
ATOM 1512 C CA . ALA B 1 60 ? 9.047 17.406 14.82 1 98.06 60 ALA B CA 1
ATOM 1513 C C . ALA B 1 60 ? 9.273 17.828 13.367 1 98.06 60 ALA B C 1
ATOM 1515 O O . ALA B 1 60 ? 9.992 18.797 13.109 1 98.06 60 ALA B O 1
ATOM 1516 N N . ALA B 1 61 ? 8.719 17.125 12.453 1 98.06 61 ALA B N 1
ATOM 1517 C CA . ALA B 1 61 ? 8.883 17.438 11.031 1 98.06 61 ALA B CA 1
ATOM 1518 C C . ALA B 1 61 ? 8.266 18.797 10.703 1 98.06 61 ALA B C 1
ATOM 1520 O O . ALA B 1 61 ? 8.852 19.578 9.945 1 98.06 61 ALA B O 1
ATOM 1521 N N . ARG B 1 62 ? 7.121 19.062 11.242 1 98.38 62 ARG B N 1
ATOM 1522 C CA . ARG B 1 62 ? 6.445 20.344 10.984 1 98.38 62 ARG B CA 1
ATOM 1523 C C . ARG B 1 62 ? 7.227 21.5 11.586 1 98.38 62 ARG B C 1
ATOM 1525 O O . ARG B 1 62 ? 7.211 22.609 11.047 1 98.38 62 ARG B O 1
ATOM 1532 N N . ALA B 1 63 ? 7.887 21.266 12.688 1 97.75 63 ALA B N 1
ATOM 1533 C CA . ALA B 1 63 ? 8.711 22.297 13.297 1 97.75 63 ALA B CA 1
ATOM 1534 C C . ALA B 1 63 ? 9.898 22.656 12.406 1 97.75 63 ALA B C 1
ATOM 1536 O O . ALA B 1 63 ? 10.305 23.812 12.336 1 97.75 63 ALA B O 1
ATOM 1537 N N . LYS B 1 64 ? 10.305 21.703 11.656 1 98.06 64 LYS B N 1
ATOM 1538 C CA . LYS B 1 64 ? 11.547 21.844 10.898 1 98.06 64 LYS B CA 1
ATOM 1539 C C . LYS B 1 64 ? 11.258 22.25 9.453 1 98.06 64 LYS B C 1
ATOM 1541 O O . LYS B 1 64 ? 12.078 22.922 8.812 1 98.06 64 LYS B O 1
ATOM 1546 N N . SER B 1 65 ? 10.094 21.906 8.961 1 98.44 65 SER B N 1
ATOM 1547 C CA . SER B 1 65 ? 9.914 21.984 7.512 1 98.44 65 SER B CA 1
ATOM 1548 C C . SER B 1 65 ? 8.516 22.484 7.156 1 98.44 65 SER B C 1
ATOM 1550 O O . SER B 1 65 ? 7.578 22.328 7.941 1 98.44 65 SER B O 1
ATOM 1552 N N . LEU B 1 66 ? 8.477 23.078 5.949 1 98 66 LEU B N 1
ATOM 1553 C CA . LEU B 1 66 ? 7.211 23.344 5.277 1 98 66 LEU B CA 1
ATOM 1554 C C . LEU B 1 66 ? 6.922 22.281 4.223 1 98 66 LEU B C 1
ATOM 1556 O O . LEU B 1 66 ? 7.789 21.953 3.406 1 98 66 LEU B O 1
ATOM 1560 N N . PHE B 1 67 ? 5.723 21.797 4.289 1 98.38 67 PHE B N 1
ATOM 1561 C CA . PHE B 1 67 ? 5.285 20.797 3.318 1 98.38 67 PHE B CA 1
ATOM 1562 C C . PHE B 1 67 ? 4.219 21.375 2.395 1 98.38 67 PHE B C 1
ATOM 1564 O O . PHE B 1 67 ? 3.32 22.078 2.846 1 98.38 67 PHE B O 1
ATOM 1571 N N . GLN B 1 68 ? 4.383 21.031 1.137 1 98.12 68 GLN B N 1
ATOM 1572 C CA . GLN B 1 68 ? 3.387 21.453 0.157 1 98.12 68 GLN B CA 1
ATOM 1573 C C . GLN B 1 68 ? 3.039 20.312 -0.798 1 98.12 68 GLN B C 1
ATOM 1575 O O . GLN B 1 68 ? 3.93 19.688 -1.374 1 98.12 68 GLN B O 1
ATOM 1580 N N . VAL B 1 69 ? 1.778 20.109 -0.917 1 98.25 69 VAL B N 1
ATOM 1581 C CA . VAL B 1 69 ? 1.343 19.078 -1.85 1 98.25 69 VAL B CA 1
ATOM 1582 C C . VAL B 1 69 ? 1.451 19.594 -3.281 1 98.25 69 VAL B C 1
ATOM 1584 O O . VAL B 1 69 ? 1.035 20.719 -3.576 1 98.25 69 VAL B O 1
ATOM 1587 N N . VAL B 1 70 ? 2.09 18.859 -4.07 1 97.88 70 VAL B N 1
ATOM 1588 C CA . VAL B 1 70 ? 2.188 19.172 -5.496 1 97.88 70 VAL B CA 1
ATOM 1589 C C . VAL B 1 70 ? 1.064 18.469 -6.254 1 97.88 70 VAL B C 1
ATOM 1591 O O . VAL B 1 70 ? 0.361 19.094 -7.051 1 97.88 70 VAL B O 1
ATOM 1594 N N . GLN B 1 71 ? 0.854 17.219 -6.027 1 97.38 71 GLN B N 1
ATOM 1595 C CA . GLN B 1 71 ? -0.167 16.406 -6.684 1 97.38 71 GLN B CA 1
ATOM 1596 C C . GLN B 1 71 ? -0.576 15.219 -5.805 1 97.38 71 GLN B C 1
ATOM 1598 O O . GLN B 1 71 ? 0.267 14.617 -5.141 1 97.38 71 GLN B O 1
ATOM 1603 N N . VAL B 1 72 ? -1.892 14.953 -5.797 1 97.75 72 VAL B N 1
ATOM 1604 C CA . VAL B 1 72 ? -2.4 13.758 -5.141 1 97.75 72 VAL B CA 1
ATOM 1605 C C . VAL B 1 72 ? -3.295 12.977 -6.102 1 97.75 72 VAL B C 1
ATOM 1607 O O . VAL B 1 72 ? -4.164 13.562 -6.758 1 97.75 72 VAL B O 1
ATOM 1610 N N . GLN B 1 73 ? -3.021 11.703 -6.199 1 97.75 73 GLN B N 1
ATOM 1611 C CA . GLN B 1 73 ? -3.834 10.797 -7.004 1 97.75 73 GLN B CA 1
ATOM 1612 C C . GLN B 1 73 ? -4.32 9.609 -6.176 1 97.75 73 GLN B C 1
ATOM 1614 O O . GLN B 1 73 ? -3.514 8.875 -5.602 1 97.75 73 GLN B O 1
ATOM 1619 N N . GLU B 1 74 ? -5.652 9.461 -6.086 1 98.38 74 GLU B N 1
ATOM 1620 C CA . GLU B 1 74 ? -6.164 8.203 -5.543 1 98.38 74 GLU B CA 1
ATOM 1621 C C . GLU B 1 74 ? -5.891 7.039 -6.484 1 98.38 74 GLU B C 1
ATOM 1623 O O . GLU B 1 74 ? -6.207 7.109 -7.676 1 98.38 74 GLU B O 1
ATOM 1628 N N . VAL B 1 75 ? -5.301 5.934 -5.961 1 98.31 75 VAL B N 1
ATOM 1629 C CA . VAL B 1 75 ? -4.945 4.805 -6.816 1 98.31 75 VAL B CA 1
ATOM 1630 C C . VAL B 1 75 ? -6.059 3.758 -6.777 1 98.31 75 VAL B C 1
ATOM 1632 O O . VAL B 1 75 ? -6.48 3.254 -7.82 1 98.31 75 VAL B O 1
ATOM 1635 N N . LEU B 1 76 ? -6.535 3.414 -5.574 1 98.5 76 LEU B N 1
ATOM 1636 C CA . LEU B 1 76 ? -7.586 2.416 -5.414 1 98.5 76 LEU B CA 1
ATOM 1637 C C . LEU B 1 76 ? -8.219 2.508 -4.027 1 98.5 76 LEU B C 1
ATOM 1639 O O . LEU B 1 76 ? -7.516 2.732 -3.037 1 98.5 76 LEU B O 1
ATOM 1643 N N . ALA B 1 77 ? -9.469 2.377 -3.959 1 98.62 77 ALA B N 1
ATOM 1644 C CA . ALA B 1 77 ? -10.211 2.15 -2.723 1 98.62 77 ALA B CA 1
ATOM 1645 C C . ALA B 1 77 ? -11.039 0.869 -2.807 1 98.62 77 ALA B C 1
ATOM 1647 O O . ALA B 1 77 ? -11.508 0.495 -3.883 1 98.62 77 ALA B O 1
ATOM 1648 N N . ASN B 1 78 ? -11.102 0.197 -1.647 1 98.31 78 ASN B N 1
ATOM 1649 C CA . ASN B 1 78 ? -11.953 -0.99 -1.699 1 98.31 78 ASN B CA 1
ATOM 1650 C C . ASN B 1 78 ? -13.43 -0.62 -1.826 1 98.31 78 ASN B C 1
ATOM 1652 O O . ASN B 1 78 ? -13.828 0.483 -1.453 1 98.31 78 ASN B O 1
ATOM 1656 N N . SER B 1 79 ? -14.289 -1.535 -2.293 1 96.25 79 SER B N 1
ATOM 1657 C CA . SER B 1 79 ? -15.625 -1.25 -2.803 1 96.25 79 SER B CA 1
ATOM 1658 C C . SER B 1 79 ? -16.547 -0.737 -1.697 1 96.25 79 SER B C 1
ATOM 1660 O O . SER B 1 79 ? -17.406 0.1 -1.944 1 96.25 79 SER B O 1
ATOM 1662 N N . ASP B 1 80 ? -16.359 -1.135 -0.507 1 95.31 80 ASP B N 1
ATOM 1663 C CA . ASP B 1 80 ? -17.328 -0.816 0.54 1 95.31 80 ASP B CA 1
ATOM 1664 C C . ASP B 1 80 ? -16.781 0.262 1.477 1 95.31 80 ASP B C 1
ATOM 1666 O O . ASP B 1 80 ? -17.359 0.512 2.539 1 95.31 80 ASP B O 1
ATOM 1670 N N . ALA B 1 81 ? -15.75 0.879 1.069 1 97.44 81 ALA B N 1
ATOM 1671 C CA . ALA B 1 81 ? -15.156 1.92 1.904 1 97.44 81 ALA B CA 1
ATOM 1672 C C . ALA B 1 81 ? -16.094 3.115 2.043 1 97.44 81 ALA B C 1
ATOM 1674 O O . ALA B 1 81 ? -16.688 3.564 1.058 1 97.44 81 ALA B O 1
ATOM 1675 N N . SER B 1 82 ? -16.219 3.629 3.256 1 97.62 82 SER B N 1
ATOM 1676 C CA . SER B 1 82 ? -17.062 4.793 3.488 1 97.62 82 SER B CA 1
ATOM 1677 C C . SER B 1 82 ? -16.656 5.535 4.754 1 97.62 82 SER B C 1
ATOM 1679 O O . SER B 1 82 ? -15.977 4.973 5.617 1 97.62 82 SER B O 1
ATOM 1681 N N . LYS B 1 83 ? -17.125 6.73 4.91 1 96.81 83 LYS B N 1
ATOM 1682 C CA . LYS B 1 83 ? -16.844 7.547 6.09 1 96.81 83 LYS B CA 1
ATOM 1683 C C . LYS B 1 83 ? -17.594 7 7.312 1 96.81 83 LYS B C 1
ATOM 1685 O O . LYS B 1 83 ? -17.266 7.352 8.445 1 96.81 83 LYS B O 1
ATOM 1690 N N . ALA B 1 84 ? -18.547 6.176 7.078 1 96.25 84 ALA B N 1
ATOM 1691 C CA . ALA B 1 84 ? -19.375 5.664 8.164 1 96.25 84 ALA B CA 1
ATOM 1692 C C . ALA B 1 84 ? -18.781 4.383 8.75 1 96.25 84 ALA B C 1
ATOM 1694 O O . ALA B 1 84 ? -18.906 4.129 9.953 1 96.25 84 ALA B O 1
ATOM 1695 N N . SER B 1 85 ? -18.125 3.568 7.902 1 96.69 85 SER B N 1
ATOM 1696 C CA . SER B 1 85 ? -17.734 2.24 8.367 1 96.69 85 SER B CA 1
ATOM 1697 C C . SER B 1 85 ? -16.234 2.016 8.227 1 96.69 85 SER B C 1
ATOM 1699 O O . SER B 1 85 ? -15.688 1.07 8.805 1 96.69 85 SER B O 1
ATOM 1701 N N . GLY B 1 86 ? -15.609 2.838 7.551 1 98.19 86 GLY B N 1
ATOM 1702 C CA . GLY B 1 86 ? -14.188 2.65 7.297 1 98.19 86 GLY B CA 1
ATOM 1703 C C . GLY B 1 86 ? -13.906 1.911 6.004 1 98.19 86 GLY B C 1
ATOM 1704 O O . GLY B 1 86 ? -14.75 1.873 5.105 1 98.19 86 GLY B O 1
ATOM 1705 N N . GLY B 1 87 ? -12.711 1.493 5.828 1 98.44 87 GLY B N 1
ATOM 1706 C CA . GLY B 1 87 ? -12.211 0.841 4.625 1 98.44 87 GLY B CA 1
ATOM 1707 C C . GLY B 1 87 ? -10.75 1.136 4.344 1 98.44 87 GLY B C 1
ATOM 1708 O O . GLY B 1 87 ? -10.008 1.527 5.246 1 98.44 87 GLY B O 1
ATOM 1709 N N . SER B 1 88 ? -10.312 0.829 3.158 1 98.81 88 SER B N 1
ATOM 1710 C CA . SER B 1 88 ? -8.938 1.064 2.744 1 98.81 88 SER B CA 1
ATOM 1711 C C . SER B 1 88 ? -8.875 1.887 1.462 1 98.81 88 SER B C 1
ATOM 1713 O O . SER B 1 88 ? -9.711 1.717 0.569 1 98.81 88 SER B O 1
ATOM 1715 N N . VAL B 1 89 ? -7.906 2.746 1.387 1 98.88 89 VAL B N 1
ATOM 1716 C CA . VAL B 1 89 ? -7.695 3.582 0.209 1 98.88 89 VAL B CA 1
ATOM 1717 C C . VAL B 1 89 ? -6.207 3.877 0.044 1 98.88 89 VAL B C 1
ATOM 1719 O O . VAL B 1 89 ? -5.453 3.854 1.019 1 98.88 89 VAL B O 1
ATOM 1722 N N . SER B 1 90 ? -5.809 4.102 -1.163 1 98.81 90 SER B N 1
ATOM 1723 C CA . SER B 1 90 ? -4.406 4.402 -1.44 1 98.81 90 SER B CA 1
ATOM 1724 C C . SER B 1 90 ? -4.27 5.68 -2.264 1 98.81 90 SER B C 1
ATOM 1726 O O . SER B 1 90 ? -5.082 5.941 -3.152 1 98.81 90 SER B O 1
ATOM 1728 N N . HIS B 1 91 ? -3.258 6.406 -1.97 1 98.75 91 HIS B N 1
ATOM 1729 C CA . HIS B 1 91 ? -2.947 7.648 -2.666 1 98.75 91 HIS B CA 1
ATOM 1730 C C . HIS B 1 91 ? -1.468 7.723 -3.029 1 98.75 91 HIS B C 1
ATOM 1732 O O . HIS B 1 91 ? -0.606 7.414 -2.203 1 98.75 91 HIS B O 1
ATOM 1738 N N . LEU B 1 92 ? -1.194 8.109 -4.227 1 98.5 92 LEU B N 1
ATOM 1739 C CA . LEU B 1 92 ? 0.128 8.586 -4.621 1 98.5 92 LEU B CA 1
ATOM 1740 C C . LEU B 1 92 ? 0.224 10.102 -4.477 1 98.5 92 LEU B C 1
ATOM 1742 O O . LEU B 1 92 ? -0.577 10.836 -5.059 1 98.5 92 LEU B O 1
ATOM 1746 N N . THR B 1 93 ? 1.136 10.562 -3.688 1 98.56 93 THR B N 1
ATOM 1747 C CA . THR B 1 93 ? 1.282 11.992 -3.428 1 98.56 93 THR B CA 1
ATOM 1748 C C . THR B 1 93 ? 2.682 12.469 -3.805 1 98.56 93 THR B C 1
ATOM 1750 O O . THR B 1 93 ? 3.678 11.859 -3.406 1 98.56 93 THR B O 1
ATOM 1753 N N . LEU B 1 94 ? 2.717 13.422 -4.602 1 98.44 94 LEU B N 1
ATOM 1754 C CA . LEU B 1 94 ? 3.922 14.211 -4.832 1 98.44 94 LEU B CA 1
ATOM 1755 C C . LEU B 1 94 ? 3.895 15.5 -4.016 1 98.44 94 LEU B C 1
ATOM 1757 O O . LEU B 1 94 ? 2.898 16.219 -4.023 1 98.44 94 LEU B O 1
ATOM 1761 N N . PHE B 1 95 ? 4.969 15.734 -3.281 1 98.5 95 PHE B N 1
ATOM 1762 C CA . PHE B 1 95 ? 4.961 16.906 -2.428 1 98.5 95 PHE B CA 1
ATOM 1763 C C . PHE B 1 95 ? 6.363 17.5 -2.297 1 98.5 95 PHE B C 1
ATOM 1765 O O . PHE B 1 95 ? 7.352 16.812 -2.582 1 98.5 95 PHE B O 1
ATOM 1772 N N . SER B 1 96 ? 6.422 18.719 -1.88 1 98.5 96 SER B N 1
ATOM 1773 C CA . SER B 1 96 ? 7.695 19.391 -1.626 1 98.5 96 SER B CA 1
ATOM 1774 C C . SER B 1 96 ? 7.93 19.594 -0.132 1 98.5 96 SER B C 1
ATOM 1776 O O . SER B 1 96 ? 6.973 19.719 0.639 1 98.5 96 SER B O 1
ATOM 1778 N N . ILE B 1 97 ? 9.141 19.562 0.251 1 98.31 97 ILE B N 1
ATOM 1779 C CA . ILE B 1 97 ? 9.617 19.828 1.606 1 98.31 97 ILE B CA 1
ATOM 1780 C C . ILE B 1 97 ? 10.617 20.969 1.594 1 98.31 97 ILE B C 1
ATOM 1782 O O . ILE B 1 97 ? 11.625 20.922 0.882 1 98.31 97 ILE B O 1
ATOM 1786 N N . LYS B 1 98 ? 10.344 21.969 2.332 1 98.44 98 LYS B N 1
ATOM 1787 C CA . LYS B 1 98 ? 11.258 23.094 2.463 1 98.44 98 LYS B CA 1
ATOM 1788 C C . LYS B 1 98 ? 11.766 23.234 3.895 1 98.44 98 LYS B C 1
ATOM 1790 O O . LYS B 1 98 ? 10.977 23.359 4.832 1 98.44 98 LYS B O 1
ATOM 1795 N N . ASP B 1 99 ? 13.055 23.219 4.039 1 98.31 99 ASP B N 1
ATOM 1796 C CA . ASP B 1 99 ? 13.664 23.406 5.352 1 98.31 99 ASP B CA 1
ATOM 1797 C C . ASP B 1 99 ? 13.516 24.859 5.824 1 98.31 99 ASP B C 1
ATOM 1799 O O . ASP B 1 99 ? 13.914 25.781 5.121 1 98.31 99 ASP B O 1
ATOM 1803 N N . LYS B 1 100 ? 13.008 24.953 7.016 1 97.38 100 LYS B N 1
ATOM 1804 C CA . LYS B 1 100 ? 12.703 26.312 7.488 1 97.38 100 LYS B CA 1
ATOM 1805 C C . LYS B 1 100 ? 13.984 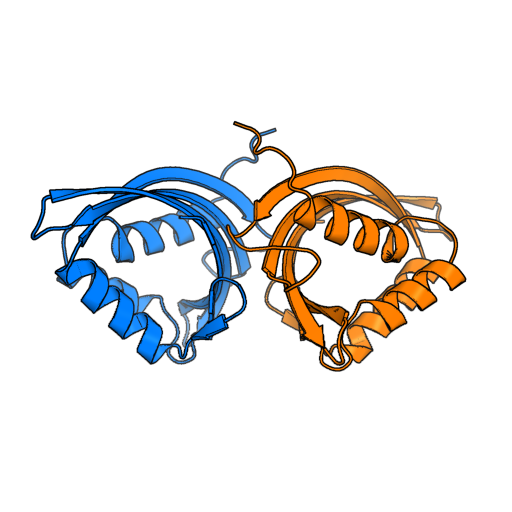27.078 7.793 1 97.38 100 LYS B C 1
ATOM 1807 O O . LYS B 1 100 ? 14.023 28.312 7.645 1 97.38 100 LYS B O 1
ATOM 1812 N N . ASP B 1 101 ? 15.047 26.438 8.164 1 97.94 101 ASP B N 1
ATOM 1813 C CA . ASP B 1 101 ? 16.281 27.094 8.57 1 97.94 101 ASP B CA 1
ATOM 1814 C C . ASP B 1 101 ? 17.141 27.453 7.363 1 97.94 101 ASP B C 1
ATOM 1816 O O . ASP B 1 101 ? 17.641 28.578 7.262 1 97.94 101 ASP B O 1
ATOM 1820 N N . THR B 1 102 ? 17.25 26.578 6.375 1 97.88 102 THR B N 1
ATOM 1821 C CA . THR B 1 102 ? 18.203 26.766 5.285 1 97.88 102 THR B CA 1
ATOM 1822 C C . THR B 1 102 ? 17.484 27.281 4.039 1 97.88 102 THR B C 1
ATOM 1824 O O . THR B 1 102 ? 18.125 27.859 3.148 1 97.88 102 THR B O 1
ATOM 1827 N N . GLY B 1 103 ? 16.234 26.906 3.936 1 97.62 103 GLY B N 1
ATOM 1828 C CA . GLY B 1 103 ? 15.477 27.281 2.752 1 97.62 103 GLY B CA 1
ATOM 1829 C C . GLY B 1 103 ? 15.586 26.266 1.63 1 97.62 103 GLY B C 1
ATOM 1830 O O . GLY B 1 103 ? 14.945 26.406 0.587 1 97.62 103 GLY B O 1
ATOM 1831 N N . ASP B 1 104 ? 16.375 25.25 1.85 1 98.06 104 ASP B N 1
ATOM 1832 C CA . ASP B 1 104 ? 16.531 24.203 0.844 1 98.06 104 ASP B CA 1
ATOM 1833 C C . ASP B 1 104 ? 15.203 23.484 0.609 1 98.06 104 ASP B C 1
ATOM 1835 O O . ASP B 1 104 ? 14.469 23.203 1.558 1 98.06 104 ASP B O 1
ATOM 1839 N N . GLU B 1 105 ? 14.938 23.281 -0.663 1 98.06 105 GLU B N 1
ATOM 1840 C CA . GLU B 1 105 ? 13.695 22.594 -1.027 1 98.06 105 GLU B CA 1
ATOM 1841 C C . GLU B 1 105 ? 13.969 21.344 -1.854 1 98.06 105 GLU B C 1
ATOM 1843 O O . GLU B 1 105 ? 14.859 21.344 -2.707 1 98.06 105 GLU B O 1
ATOM 1848 N N . ARG B 1 106 ? 13.211 20.281 -1.615 1 97.94 106 ARG B N 1
ATOM 1849 C CA . ARG B 1 106 ? 13.25 19.047 -2.393 1 97.94 106 ARG B CA 1
ATOM 1850 C C . ARG B 1 106 ? 11.844 18.5 -2.609 1 97.94 106 ARG B C 1
ATOM 1852 O O . ARG B 1 106 ? 10.898 18.922 -1.942 1 97.94 106 ARG B O 1
ATOM 1859 N N . GLN B 1 107 ? 11.719 17.625 -3.541 1 98 107 GLN B N 1
ATOM 1860 C CA . GLN B 1 107 ? 10.453 16.938 -3.787 1 98 107 GLN B CA 1
ATOM 1861 C C . GLN B 1 107 ? 10.562 15.453 -3.441 1 98 107 GLN B C 1
ATOM 1863 O O . GLN B 1 107 ? 11.617 14.844 -3.611 1 98 107 GLN B O 1
ATOM 1868 N N . GLU B 1 108 ? 9.461 14.945 -2.951 1 97.81 108 GLU B N 1
ATOM 1869 C CA . GLU B 1 108 ? 9.359 13.523 -2.639 1 97.81 108 GLU B CA 1
ATOM 1870 C C . GLU B 1 108 ? 8.031 12.945 -3.119 1 97.81 108 GLU B C 1
ATOM 1872 O O . GLU B 1 108 ? 7.105 13.695 -3.441 1 97.81 108 GLU B O 1
ATOM 1877 N N . SER B 1 109 ? 7.984 11.695 -3.326 1 98.19 109 SER B N 1
ATOM 1878 C CA . SER B 1 109 ? 6.762 10.945 -3.621 1 98.19 109 SER B CA 1
ATOM 1879 C C . SER B 1 109 ? 6.48 9.898 -2.551 1 98.19 109 SER B C 1
ATOM 1881 O O . SER B 1 109 ? 7.406 9.266 -2.039 1 98.19 109 SER B O 1
ATOM 1883 N N . SER B 1 110 ? 5.293 9.766 -2.271 1 98.5 110 SER B N 1
ATOM 1884 C CA . SER B 1 110 ? 4.879 8.734 -1.331 1 98.5 110 SER B CA 1
ATOM 1885 C C . SER B 1 110 ? 3.611 8.031 -1.808 1 98.5 110 SER B C 1
ATOM 1887 O O . SER B 1 110 ? 2.664 8.68 -2.254 1 98.5 110 SER B O 1
ATOM 1889 N N . LEU B 1 111 ? 3.625 6.727 -1.803 1 98.81 111 LEU B N 1
ATOM 1890 C CA . LEU B 1 111 ? 2.4 5.941 -1.9 1 98.81 111 LEU B CA 1
ATOM 1891 C C . LEU B 1 111 ? 1.954 5.453 -0.526 1 98.81 111 LEU B C 1
ATOM 1893 O O . LEU B 1 111 ? 2.715 4.789 0.178 1 98.81 111 LEU B O 1
ATOM 1897 N N . THR B 1 112 ? 0.798 5.793 -0.179 1 98.94 112 THR B N 1
ATOM 1898 C CA . THR B 1 112 ? 0.256 5.348 1.1 1 98.94 112 THR B CA 1
ATOM 1899 C C . THR B 1 112 ? -0.943 4.426 0.887 1 98.94 112 THR B C 1
ATOM 1901 O O . THR B 1 112 ? -1.784 4.684 0.024 1 98.94 112 THR B O 1
ATOM 1904 N N . LEU B 1 113 ? -0.988 3.34 1.546 1 98.94 113 LEU B N 1
ATOM 1905 C CA . LEU B 1 113 ? -2.172 2.521 1.782 1 98.94 113 LEU B CA 1
ATOM 1906 C C . LEU B 1 113 ? -2.691 2.715 3.203 1 98.94 113 LEU B C 1
ATOM 1908 O O . LEU B 1 113 ? -2.016 2.354 4.168 1 98.94 113 LEU B O 1
ATOM 1912 N N . VAL B 1 114 ? -3.879 3.23 3.295 1 98.94 114 VAL B N 1
ATOM 1913 C CA . VAL B 1 114 ? -4.445 3.633 4.578 1 98.94 114 VAL B CA 1
ATOM 1914 C C . VAL B 1 114 ? -5.684 2.793 4.883 1 98.94 114 VAL B C 1
ATOM 1916 O O . VAL B 1 114 ? -6.555 2.625 4.023 1 98.94 114 VAL B O 1
ATOM 1919 N N . THR B 1 115 ? -5.73 2.23 6.062 1 98.88 115 THR B N 1
ATOM 1920 C CA . THR B 1 115 ? -6.918 1.544 6.562 1 98.88 115 THR B CA 1
ATOM 1921 C C . THR B 1 115 ? -7.578 2.35 7.676 1 98.88 115 THR B C 1
ATOM 1923 O O . THR B 1 115 ? -6.914 2.775 8.617 1 98.88 115 THR B O 1
ATOM 1926 N N . CYS B 1 116 ? -8.852 2.574 7.52 1 98.88 116 CYS B N 1
ATOM 1927 C CA . CYS B 1 116 ? -9.656 3.227 8.547 1 98.88 116 CYS B CA 1
ATOM 1928 C C . CYS B 1 116 ? -10.656 2.25 9.156 1 98.88 116 CYS B C 1
ATOM 1930 O O . CYS B 1 116 ? -11.18 1.379 8.469 1 98.88 116 CYS B O 1
ATOM 1932 N N . ALA B 1 117 ? -10.812 2.402 10.414 1 98.31 117 ALA B N 1
ATOM 1933 C CA . ALA B 1 117 ? -11.734 1.542 11.148 1 98.31 117 ALA B CA 1
ATOM 1934 C C . ALA B 1 117 ? -12.555 2.352 12.148 1 98.31 117 ALA B C 1
ATOM 1936 O O . ALA B 1 117 ? -12.188 3.479 12.492 1 98.31 117 ALA B O 1
ATOM 1937 N N . LEU B 1 118 ? -13.648 1.753 12.539 1 97.31 118 LEU B N 1
ATOM 1938 C CA . LEU B 1 118 ? -14.484 2.359 13.562 1 97.31 118 LEU B CA 1
ATOM 1939 C C . LEU B 1 118 ? -13.891 2.152 14.945 1 97.31 118 LEU B C 1
ATOM 1941 O O . LEU B 1 118 ? -13.617 1.018 15.352 1 97.31 118 LEU B O 1
ATOM 1945 N N . GLU B 1 119 ? -13.57 3.209 15.617 1 96.19 119 GLU B N 1
ATOM 1946 C CA . GLU B 1 119 ? -13.148 3.217 17.016 1 96.19 119 GLU B CA 1
ATOM 1947 C C . GLU B 1 119 ? -13.992 4.191 17.844 1 96.19 119 GLU B C 1
ATOM 1949 O O . GLU B 1 119 ? -13.992 5.395 17.578 1 96.19 119 GLU B O 1
ATOM 1954 N N . ASP B 1 120 ? -14.664 3.627 18.891 1 93.25 120 ASP B N 1
ATOM 1955 C CA . ASP B 1 120 ? -15.492 4.441 19.781 1 93.25 120 ASP B CA 1
ATOM 1956 C C . ASP B 1 120 ? -16.453 5.316 18.969 1 93.25 120 ASP B C 1
ATOM 1958 O O . ASP B 1 120 ? -16.531 6.523 19.203 1 93.25 120 ASP B O 1
ATOM 1962 N N . GLY B 1 121 ? -17.016 4.773 17.938 1 94.12 121 GLY B N 1
ATOM 1963 C CA . GLY B 1 121 ? -18.078 5.41 17.172 1 94.12 121 GLY B CA 1
ATOM 1964 C C . GLY B 1 121 ? -17.562 6.336 16.094 1 94.12 121 GLY B C 1
ATOM 1965 O O . GLY B 1 121 ? -18.344 7.012 15.422 1 94.12 121 GLY B O 1
ATOM 1966 N N . ARG B 1 122 ? -16.281 6.426 15.891 1 96.62 122 ARG B N 1
ATOM 1967 C CA . ARG B 1 122 ? -15.703 7.289 14.859 1 96.62 122 ARG B CA 1
ATOM 1968 C C . ARG B 1 122 ? -14.75 6.512 13.961 1 96.62 122 ARG B C 1
ATOM 1970 O O . ARG B 1 122 ? -14.039 5.621 14.43 1 96.62 122 ARG B O 1
ATOM 1977 N N . VAL B 1 123 ? -14.766 6.898 12.719 1 98.38 123 VAL B N 1
ATOM 1978 C CA . VAL B 1 123 ? -13.812 6.328 11.781 1 98.38 123 VAL B CA 1
ATOM 1979 C C . VAL B 1 123 ? -12.461 7.035 11.914 1 98.38 123 VAL B C 1
ATOM 1981 O O . VAL B 1 123 ? -12.383 8.258 11.773 1 98.38 123 VAL B O 1
ATOM 1984 N N . VAL B 1 124 ? -11.43 6.215 12.234 1 98.81 124 VAL B N 1
ATOM 1985 C CA . VAL B 1 124 ? -10.078 6.734 12.406 1 98.81 124 VAL B CA 1
ATOM 1986 C C . VAL B 1 124 ? -9.109 5.945 11.523 1 98.81 124 VAL B C 1
ATOM 1988 O O . VAL B 1 124 ? -9.422 4.84 11.078 1 98.81 124 VAL B O 1
ATOM 1991 N N . ILE B 1 125 ? -7.957 6.504 11.266 1 98.88 125 ILE B N 1
ATOM 1992 C CA . ILE B 1 125 ? -6.887 5.773 10.594 1 98.88 125 ILE B CA 1
ATOM 1993 C C . ILE B 1 125 ? -6.23 4.805 11.57 1 98.88 125 ILE B C 1
ATOM 1995 O O . ILE B 1 125 ? -5.648 5.227 12.578 1 98.88 125 ILE B O 1
ATOM 1999 N N . SER B 1 126 ? -6.34 3.557 11.266 1 98.81 126 SER B N 1
ATOM 2000 C CA . SER B 1 126 ? -5.828 2.545 12.18 1 98.81 126 SER B CA 1
ATOM 2001 C C . SER B 1 126 ? -4.5 1.979 11.695 1 98.81 126 SER B C 1
ATOM 2003 O O . SER B 1 126 ? -3.719 1.448 12.492 1 98.81 126 SER B O 1
ATOM 2005 N N . GLU B 1 127 ? -4.273 2.049 10.406 1 98.81 127 GLU B N 1
ATOM 2006 C CA . GLU B 1 127 ? -3.025 1.539 9.844 1 98.81 127 GLU B CA 1
ATOM 2007 C C . GLU B 1 127 ? -2.578 2.375 8.648 1 98.81 127 GLU B C 1
ATOM 2009 O O . GLU B 1 127 ? -3.402 2.785 7.828 1 98.81 127 GLU B O 1
ATOM 2014 N N . LEU B 1 128 ? -1.311 2.635 8.539 1 98.94 128 LEU B N 1
ATOM 2015 C CA . LEU B 1 128 ? -0.659 3.33 7.434 1 98.94 128 LEU B CA 1
ATOM 2016 C C . LEU B 1 128 ? 0.564 2.559 6.953 1 98.94 128 LEU B C 1
ATOM 2018 O O . LEU B 1 128 ? 1.515 2.355 7.711 1 98.94 128 LEU B O 1
ATOM 2022 N N . THR B 1 129 ? 0.547 2.027 5.773 1 98.88 129 THR B N 1
ATOM 2023 C CA . THR B 1 129 ? 1.7 1.453 5.09 1 98.88 129 THR B CA 1
ATOM 2024 C C . THR B 1 129 ? 2.139 2.34 3.93 1 98.88 129 THR B C 1
ATOM 2026 O O . THR B 1 129 ? 1.324 2.701 3.076 1 9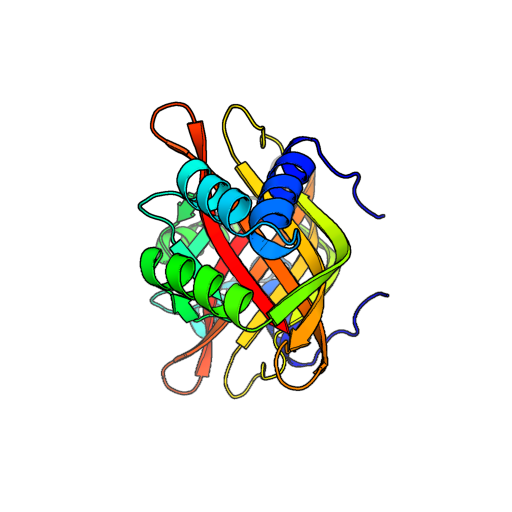8.88 129 THR B O 1
ATOM 2029 N N . GLU B 1 130 ? 3.406 2.672 3.902 1 98.88 130 GLU B N 1
ATOM 2030 C CA . GLU B 1 130 ? 3.861 3.721 2.992 1 98.88 130 GLU B CA 1
ATOM 2031 C C . GLU B 1 130 ? 5.156 3.318 2.291 1 98.88 130 GLU B C 1
ATOM 2033 O O . GLU B 1 130 ? 6.043 2.721 2.906 1 98.88 130 GLU B O 1
ATOM 2038 N N . ILE B 1 131 ? 5.211 3.574 1.031 1 98.81 131 ILE B N 1
ATOM 2039 C CA . ILE B 1 131 ? 6.477 3.67 0.312 1 98.81 131 ILE B CA 1
ATOM 2040 C C . ILE B 1 131 ? 6.828 5.137 0.081 1 98.81 131 ILE B C 1
ATOM 2042 O O . ILE B 1 131 ? 6.035 5.891 -0.491 1 98.81 131 ILE B O 1
ATOM 2046 N N . ASN B 1 132 ? 7.887 5.496 0.59 1 98.12 132 ASN B N 1
ATOM 2047 C CA . ASN B 1 132 ? 8.414 6.844 0.385 1 98.12 132 ASN B CA 1
ATOM 2048 C C . ASN B 1 132 ? 9.672 6.828 -0.478 1 98.12 132 ASN B C 1
ATOM 2050 O O . ASN B 1 132 ? 10.547 5.98 -0.294 1 98.12 132 ASN B O 1
ATOM 2054 N N . ARG B 1 133 ? 9.672 7.73 -1.483 1 95.88 133 ARG B N 1
ATOM 2055 C CA . ARG B 1 133 ? 10.828 7.895 -2.352 1 95.88 133 ARG B CA 1
ATOM 2056 C C . ARG B 1 133 ? 11.281 9.352 -2.393 1 95.88 133 ARG B C 1
ATOM 2058 O O . ARG B 1 133 ? 10.531 10.227 -2.822 1 95.88 133 ARG B O 1
ATOM 2065 N N . GLY B 1 134 ? 12.516 9.594 -1.843 1 88.12 134 GLY B N 1
ATOM 2066 C CA . GLY B 1 134 ? 13.148 10.898 -1.881 1 88.12 134 GLY B CA 1
ATOM 2067 C C . GLY B 1 134 ? 14.422 10.922 -2.707 1 88.12 134 GLY B C 1
ATOM 2068 O O . GLY B 1 134 ? 15.008 9.875 -2.982 1 88.12 134 GLY B O 1
#

Secondary structure (DSSP, 8-state):
--PPPPHHHHHHHHHHIIIIISS-HHHHHHHHHHHEEEEEEEEETTEEEEHHHHHHHHHHHHHHEEEEEEEEEEEEE-TT-BTTTBEEEEEEEEEEEEETTT--EEEEEEEEEEEEEEETTEEEEEEEEEEEE-/--PPPPHHHHHHHHHHIIIIISS-HHHHHHHHHHHEEEEEEEEETTEEEEHHHHHHHHHHHHHHEEEEEEEEEEEEE-TT-BTTTBEEEEEEEEEEEEETTT--EEEEEEEEEEEEEEETTEEEEEEEEEEEE-